Protein AF-A0A0C3QED7-F1 (afdb_monomer)

Mean predicted aligned error: 18.73 Å

Radius of gyration: 34.35 Å; Cα contacts (8 Å, |Δi|>4): 153; chains: 1; bounding box: 80×62×127 Å

pLDDT: mean 73.19, std 22.49, range [38.16, 98.44]

Sequence (228 aa):
MAKIGTTHPDSLSTAIYNASYTSPSLPPSTALTLPWHLSSFSLTALPTTTNIQTLSTSPPPPPTTSLHYSQMDTYFSTSSPEYKAHAHVADYVFWDANITAQDIGLCAAYASLQRFVKGEDLYIPPRNVTELQAILRNYSDHVVNSLCSQVVSRVALRNANGWAVARAQSARSLSAVLSKDDNLDRLVALHSAPQSEALVSPLHHHLIEEDDYAFGSGAATPRQIRSN

Nearest PDB structures (foldseek):
  1oah-assembly1_A  TM=2.868E-01  e=4.345E+00  Desulfovibrio desulfuricans

Structure (mmCIF, N/CA/C/O backbone):
data_AF-A0A0C3QED7-F1
#
_entry.id   AF-A0A0C3QED7-F1
#
loop_
_atom_site.group_PDB
_atom_site.id
_atom_site.type_symbol
_atom_site.label_atom_id
_atom_site.label_alt_id
_atom_site.label_comp_id
_atom_site.label_asym_id
_atom_site.label_entity_id
_atom_site.label_seq_id
_atom_site.pdbx_PDB_ins_code
_atom_site.Cartn_x
_atom_site.Cartn_y
_atom_site.Cartn_z
_atom_site.occupancy
_atom_site.B_iso_or_equiv
_atom_site.auth_seq_id
_atom_site.auth_comp_id
_atom_site.auth_asym_id
_atom_site.auth_atom_id
_atom_site.pdbx_PDB_model_num
ATOM 1 N N . MET A 1 1 ? -23.746 -1.514 -64.258 1.00 51.31 1 MET A N 1
ATOM 2 C CA . MET A 1 1 ? -22.424 -0.897 -64.500 1.00 51.31 1 MET A CA 1
ATOM 3 C C . MET A 1 1 ? -22.543 0.603 -64.283 1.00 51.31 1 MET A C 1
ATOM 5 O O . MET A 1 1 ? -23.166 1.242 -65.112 1.00 51.31 1 MET A O 1
ATOM 9 N N . ALA A 1 2 ? -22.007 1.144 -63.187 1.00 45.16 2 ALA A N 1
ATOM 10 C CA . ALA A 1 2 ? -21.474 2.511 -63.105 1.00 45.16 2 ALA A CA 1
ATOM 11 C C . ALA A 1 2 ? -20.871 2.733 -61.708 1.00 45.16 2 ALA A C 1
ATOM 13 O O . ALA A 1 2 ? -21.476 2.386 -60.699 1.00 45.16 2 ALA A O 1
ATOM 14 N N . LYS A 1 3 ? -19.639 3.244 -61.713 1.00 47.22 3 LYS A N 1
ATOM 15 C CA . LYS A 1 3 ? -18.722 3.482 -60.592 1.00 47.22 3 LYS A CA 1
ATOM 16 C C . LYS A 1 3 ? -19.311 4.417 -59.531 1.00 47.22 3 LYS A C 1
ATOM 18 O O . LYS A 1 3 ? -19.771 5.498 -59.880 1.00 47.22 3 LYS A O 1
ATOM 23 N N . ILE A 1 4 ? -19.151 4.064 -58.256 1.00 57.41 4 ILE A N 1
ATOM 24 C CA . ILE A 1 4 ? -19.174 5.031 -57.150 1.00 57.41 4 ILE A CA 1
ATOM 25 C C . ILE A 1 4 ? -17.717 5.254 -56.742 1.00 57.41 4 ILE A C 1
ATOM 27 O O . ILE A 1 4 ? -16.973 4.298 -56.520 1.00 57.41 4 ILE A O 1
ATOM 31 N N . GLY A 1 5 ? -17.303 6.517 -56.800 1.00 47.91 5 GLY A N 1
ATOM 32 C CA . GLY A 1 5 ? -15.921 6.964 -56.720 1.00 47.91 5 GLY A CA 1
ATOM 33 C C . GLY A 1 5 ? -15.327 6.883 -55.320 1.00 47.91 5 GLY A C 1
ATOM 34 O O . GLY A 1 5 ? -15.938 7.269 -54.329 1.00 47.91 5 GLY A O 1
ATOM 35 N N . THR A 1 6 ? -14.092 6.407 -55.294 1.00 49.66 6 THR A N 1
ATOM 36 C CA . THR A 1 6 ? -13.101 6.538 -54.234 1.00 49.66 6 THR A CA 1
ATOM 37 C C . THR A 1 6 ? -12.566 7.973 -54.216 1.00 49.66 6 THR A C 1
ATOM 39 O O . THR A 1 6 ? -12.033 8.432 -55.226 1.00 49.66 6 THR A O 1
ATOM 42 N N . THR A 1 7 ? -12.625 8.658 -53.073 1.00 57.81 7 THR A N 1
ATOM 43 C CA . THR A 1 7 ? -11.750 9.806 -52.781 1.00 57.81 7 THR A CA 1
ATOM 44 C C . THR A 1 7 ? -11.087 9.607 -51.427 1.00 57.81 7 THR A C 1
ATOM 46 O O . THR A 1 7 ? -11.736 9.314 -50.425 1.00 57.81 7 THR A O 1
ATOM 49 N N . HIS A 1 8 ? -9.765 9.692 -51.488 1.00 43.06 8 HIS A N 1
ATOM 50 C CA . HIS A 1 8 ? -8.750 9.387 -50.492 1.00 43.06 8 HIS A CA 1
ATOM 51 C C . HIS A 1 8 ? -8.655 10.476 -49.398 1.00 43.06 8 HIS A C 1
ATOM 53 O O . HIS A 1 8 ? -9.054 11.615 -49.652 1.00 43.06 8 HIS A O 1
ATOM 59 N N . PRO A 1 9 ? -8.127 10.142 -48.203 1.00 57.56 9 PRO A N 1
ATOM 60 C CA . PRO A 1 9 ? -7.869 11.068 -47.099 1.00 57.56 9 PRO A CA 1
ATOM 61 C C . PRO A 1 9 ? -6.692 12.003 -47.382 1.00 57.56 9 PRO A C 1
ATOM 63 O O . PRO A 1 9 ? -5.678 11.545 -47.891 1.00 57.56 9 PRO A O 1
ATOM 66 N N . ASP A 1 10 ? -6.807 13.267 -46.972 1.00 44.59 10 ASP A N 1
ATOM 67 C CA . ASP A 1 10 ? -5.672 14.155 -46.701 1.00 44.59 10 ASP A CA 1
ATOM 68 C C . ASP A 1 10 ? -6.142 15.355 -45.871 1.00 44.59 10 ASP A C 1
ATOM 70 O O . ASP A 1 10 ? -6.977 16.139 -46.317 1.00 44.59 10 ASP A O 1
ATOM 74 N N . SER A 1 11 ? -5.608 15.496 -44.656 1.00 47.66 11 SER A N 1
ATOM 75 C CA . SER A 1 11 ? -5.144 16.775 -44.092 1.00 47.66 11 SER A CA 1
ATOM 76 C C . SER A 1 11 ? -4.549 16.528 -42.711 1.00 47.66 11 SER A C 1
ATOM 78 O O . SER A 1 11 ? -5.230 16.443 -41.691 1.00 47.66 11 SER A O 1
ATOM 80 N N . LEU A 1 12 ? -3.227 16.409 -42.731 1.00 49.62 12 LEU A N 1
ATOM 81 C CA . LEU A 1 12 ? -2.319 16.532 -41.606 1.00 49.62 12 LEU A CA 1
ATOM 82 C C . LEU A 1 12 ? -2.506 17.916 -40.963 1.00 49.62 12 LEU A C 1
ATOM 84 O O . LEU A 1 12 ? -2.306 18.935 -41.617 1.00 49.62 12 LEU A O 1
ATOM 88 N N . SER A 1 13 ? -2.835 17.968 -39.674 1.00 44.84 13 SER A N 1
ATOM 89 C CA . SER A 1 13 ? -2.539 19.136 -38.837 1.00 44.84 13 SER A CA 1
ATOM 90 C C . SER A 1 13 ? -1.515 18.746 -37.787 1.00 44.84 13 SER A C 1
ATOM 92 O O . SER A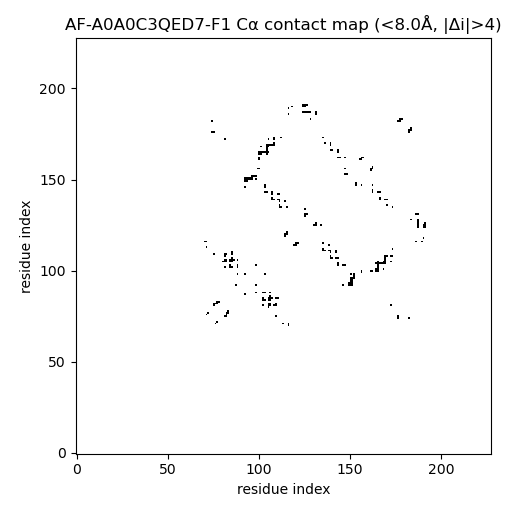 1 13 ? -1.823 18.432 -36.641 1.00 44.84 13 SER A O 1
ATOM 94 N N . THR A 1 14 ? -0.262 18.760 -38.228 1.00 46.31 14 THR A N 1
ATOM 95 C CA . THR A 1 14 ? 0.913 18.790 -37.367 1.00 46.31 14 THR A CA 1
ATOM 96 C C . THR A 1 14 ? 1.025 20.199 -36.787 1.00 46.31 14 THR A C 1
ATOM 98 O O . THR A 1 14 ? 1.577 21.098 -37.418 1.00 46.31 14 THR A O 1
ATOM 101 N N . ALA A 1 15 ? 0.487 20.419 -35.589 1.00 44.97 15 ALA A N 1
ATOM 102 C CA . ALA A 1 15 ? 0.811 21.610 -34.813 1.00 44.97 15 ALA A CA 1
ATOM 103 C C . ALA A 1 15 ? 2.241 21.455 -34.268 1.00 44.97 15 ALA A C 1
ATOM 105 O O . ALA A 1 15 ? 2.471 20.826 -33.237 1.00 44.97 15 ALA A O 1
ATOM 106 N N . ILE A 1 16 ? 3.216 21.990 -35.005 1.00 43.84 16 ILE A N 1
ATOM 107 C CA . ILE A 1 16 ? 4.601 22.138 -34.551 1.00 43.84 16 ILE A CA 1
ATOM 108 C C . ILE A 1 16 ? 4.617 23.259 -33.509 1.00 43.84 16 ILE A C 1
ATOM 110 O O . ILE A 1 16 ? 4.568 24.440 -33.848 1.00 43.84 16 ILE A O 1
ATOM 114 N N . TYR A 1 17 ? 4.674 22.892 -32.230 1.00 42.56 17 TYR A N 1
ATOM 115 C CA . TYR A 1 17 ? 4.941 23.838 -31.152 1.00 42.56 17 TYR A CA 1
ATOM 116 C C . TYR A 1 17 ? 6.461 24.025 -31.042 1.00 42.56 17 TYR A C 1
ATOM 118 O O . TYR A 1 17 ? 7.156 23.244 -30.394 1.00 42.56 17 TYR A O 1
ATOM 126 N N . ASN A 1 18 ? 6.991 25.045 -31.721 1.00 44.22 18 ASN A N 1
ATOM 127 C CA . ASN A 1 18 ? 8.374 25.491 -31.554 1.00 44.22 18 ASN A CA 1
ATOM 128 C C . ASN A 1 18 ? 8.494 26.248 -30.222 1.00 44.22 18 ASN A C 1
ATOM 130 O O . ASN A 1 18 ? 8.276 27.456 -30.160 1.00 44.22 18 ASN A O 1
ATOM 134 N N . ALA A 1 19 ? 8.839 25.535 -29.150 1.00 43.00 19 ALA A N 1
ATOM 135 C CA . ALA A 1 19 ? 9.320 26.149 -27.919 1.00 43.00 19 ALA A CA 1
ATOM 136 C C . ALA A 1 19 ? 10.854 26.161 -27.939 1.00 43.00 19 ALA A C 1
ATOM 138 O O . ALA A 1 19 ? 11.510 25.152 -27.678 1.00 43.00 19 ALA A O 1
ATOM 139 N N . SER A 1 20 ? 11.426 27.312 -28.280 1.00 43.84 20 SER A N 1
ATOM 140 C CA . SER A 1 20 ? 12.857 27.592 -28.178 1.00 43.84 20 SER A CA 1
ATOM 141 C C . SER A 1 20 ? 13.253 27.641 -26.699 1.00 43.84 20 SER A C 1
ATOM 143 O O . SER A 1 20 ? 13.097 28.670 -26.044 1.00 43.84 20 SER A O 1
ATOM 145 N N . TYR A 1 21 ? 13.741 26.530 -26.150 1.00 42.06 21 TYR A N 1
ATOM 146 C CA . TYR A 1 21 ? 14.344 26.517 -24.819 1.00 42.06 21 TYR A CA 1
ATOM 147 C C . TYR A 1 21 ? 15.827 26.865 -24.927 1.00 42.06 21 TYR A C 1
ATOM 149 O O . TYR A 1 21 ? 16.657 26.053 -25.331 1.00 42.06 21 TYR A O 1
ATOM 157 N N . THR A 1 22 ? 16.151 28.100 -24.562 1.00 47.62 22 THR A N 1
ATOM 158 C CA . THR A 1 22 ? 17.520 28.555 -24.325 1.00 47.62 22 THR A CA 1
ATOM 159 C C . THR A 1 22 ? 18.046 27.873 -23.061 1.00 47.62 22 THR A C 1
ATOM 161 O O . THR A 1 22 ? 17.557 28.134 -21.962 1.00 47.62 22 THR A O 1
ATOM 164 N N . SER A 1 23 ? 19.023 26.978 -23.214 1.00 46.78 23 SER A N 1
ATOM 165 C CA . SER A 1 23 ? 19.701 26.292 -22.109 1.00 46.78 23 SER A CA 1
ATOM 166 C C . SER A 1 23 ? 20.454 27.280 -21.206 1.00 46.78 23 SER A C 1
ATOM 168 O O . SER A 1 23 ? 21.332 27.989 -21.704 1.00 46.78 23 SER A O 1
ATOM 170 N N . PRO A 1 24 ? 20.206 27.314 -19.885 1.00 48.19 24 PRO A N 1
ATOM 171 C CA . PRO A 1 24 ? 21.119 27.967 -18.960 1.00 48.19 24 PRO A CA 1
ATOM 172 C C . PRO A 1 24 ? 22.352 27.081 -18.723 1.00 48.19 24 PRO A C 1
ATOM 174 O O . PRO A 1 24 ? 22.253 25.921 -18.324 1.00 48.19 24 PRO A O 1
ATOM 177 N N . SER A 1 25 ? 23.521 27.657 -19.001 1.00 48.78 25 SER A N 1
ATOM 178 C CA . SER A 1 25 ? 24.853 27.127 -18.700 1.00 48.78 25 SER A CA 1
ATOM 179 C C . SER A 1 25 ? 25.013 26.832 -17.200 1.00 48.78 25 SER A C 1
ATOM 181 O O . SER A 1 25 ? 24.758 27.701 -16.365 1.00 48.78 25 SER A O 1
ATOM 183 N N . LEU A 1 26 ? 25.437 25.609 -16.867 1.00 49.72 26 LEU A N 1
ATOM 184 C CA . LEU A 1 26 ? 25.804 25.186 -15.513 1.00 49.72 26 LEU A CA 1
ATOM 185 C C . LEU A 1 26 ? 27.205 25.715 -15.148 1.00 49.72 26 LEU A C 1
ATOM 187 O O . LEU A 1 26 ? 28.138 25.521 -15.931 1.00 49.72 26 LEU A O 1
ATOM 191 N N . PRO A 1 27 ? 27.401 26.321 -13.962 1.00 62.03 27 PRO A N 1
ATOM 192 C CA . PRO A 1 27 ? 28.737 26.610 -13.455 1.00 62.03 27 PRO A CA 1
ATOM 193 C C . PRO A 1 27 ? 29.456 25.325 -12.989 1.00 62.03 27 PRO A C 1
ATOM 195 O O . PRO A 1 27 ? 28.802 24.361 -12.580 1.00 62.03 27 PRO A O 1
ATOM 198 N N . PRO A 1 28 ? 30.802 25.299 -13.032 1.00 45.91 28 PRO A N 1
ATOM 199 C CA . PRO A 1 28 ? 31.600 24.143 -12.639 1.00 45.91 28 PRO A CA 1
ATOM 200 C C . PRO A 1 28 ? 31.485 23.837 -11.141 1.00 45.91 28 PRO A C 1
ATOM 202 O O . PRO A 1 28 ? 31.466 24.731 -10.295 1.00 45.91 28 PRO A O 1
ATOM 205 N N . SER A 1 29 ? 31.435 22.538 -10.840 1.00 46.25 29 SER A N 1
ATOM 206 C CA . SER A 1 29 ? 31.346 21.964 -9.501 1.00 46.25 29 SER A CA 1
ATOM 207 C C . SER A 1 29 ? 32.488 22.414 -8.592 1.00 46.25 29 SER A C 1
ATOM 209 O O . SER A 1 29 ? 33.648 22.074 -8.817 1.00 46.25 29 SER A O 1
ATOM 211 N N . THR A 1 30 ? 32.141 23.082 -7.498 1.00 41.59 30 THR A N 1
ATOM 212 C CA . THR A 1 30 ? 32.975 23.146 -6.299 1.00 41.59 30 THR A CA 1
ATOM 213 C C . THR A 1 30 ? 32.474 22.110 -5.301 1.00 41.59 30 THR A C 1
ATOM 215 O O . THR A 1 30 ? 31.369 22.190 -4.766 1.00 41.59 30 THR A O 1
ATOM 218 N N . ALA A 1 31 ? 33.305 21.088 -5.103 1.00 43.59 31 ALA A N 1
ATOM 219 C CA . ALA A 1 31 ? 33.146 20.075 -4.078 1.00 43.59 31 ALA A CA 1
ATOM 220 C C . ALA A 1 31 ? 33.138 20.736 -2.692 1.00 43.59 31 ALA A C 1
ATOM 222 O O . ALA A 1 31 ? 34.111 21.378 -2.299 1.00 43.59 31 ALA A O 1
ATOM 223 N N . LEU A 1 32 ? 32.045 20.556 -1.953 1.00 38.47 32 LEU A N 1
ATOM 224 C CA . LEU A 1 32 ? 31.984 20.843 -0.527 1.00 38.47 32 LEU A CA 1
ATOM 225 C C . LEU A 1 32 ? 31.962 19.521 0.231 1.00 38.47 32 LEU A C 1
ATOM 227 O O . LEU A 1 32 ? 30.960 18.814 0.311 1.00 38.47 32 LEU A O 1
ATOM 231 N N . THR A 1 33 ? 33.143 19.208 0.743 1.00 45.59 33 THR A N 1
ATOM 232 C CA . THR A 1 33 ? 33.463 18.201 1.743 1.00 45.59 33 THR A CA 1
ATOM 233 C C . THR A 1 33 ? 32.612 18.402 2.993 1.00 45.59 33 THR A C 1
ATOM 235 O O . THR A 1 33 ? 32.772 19.412 3.671 1.00 45.59 33 THR A O 1
ATOM 238 N N . LEU A 1 34 ? 31.778 17.424 3.352 1.00 44.03 34 LEU A N 1
ATOM 239 C CA . LEU A 1 34 ? 31.373 17.198 4.741 1.00 44.03 34 LEU A CA 1
ATOM 240 C C . LEU A 1 34 ? 31.342 15.687 5.036 1.00 44.03 34 LEU A C 1
ATOM 242 O O . LEU A 1 34 ? 30.870 14.911 4.200 1.00 44.03 34 LEU A O 1
ATOM 246 N N . PRO A 1 35 ? 31.885 15.257 6.190 1.00 42.09 35 PRO A N 1
ATOM 247 C CA . PRO A 1 35 ? 32.218 13.868 6.453 1.00 42.09 35 PRO A CA 1
ATOM 248 C C . PRO A 1 35 ? 31.024 13.133 7.061 1.00 42.09 35 PRO A C 1
ATOM 250 O O . PRO A 1 35 ? 30.643 13.383 8.201 1.00 42.09 35 PRO A O 1
ATOM 253 N N . TRP A 1 36 ? 30.474 12.170 6.330 1.00 40.28 36 TRP A N 1
ATOM 254 C CA . TRP A 1 36 ? 29.654 11.122 6.930 1.00 40.28 36 TRP A CA 1
ATOM 255 C C . TRP A 1 36 ? 30.513 9.867 6.981 1.00 40.28 36 TRP A C 1
ATOM 257 O O . TRP A 1 36 ? 30.820 9.243 5.968 1.00 40.28 36 TRP A O 1
ATOM 267 N N . HIS A 1 37 ? 30.996 9.596 8.188 1.00 38.16 37 HIS A N 1
ATOM 268 C CA . HIS A 1 37 ? 31.847 8.480 8.558 1.00 38.16 37 HIS A CA 1
ATOM 269 C C . HIS A 1 37 ? 31.170 7.154 8.182 1.00 38.16 37 HIS A C 1
ATOM 271 O O . HIS A 1 37 ? 30.245 6.699 8.853 1.00 38.16 37 HIS A O 1
ATOM 277 N N . LEU A 1 38 ? 31.633 6.534 7.095 1.00 38.59 38 LEU A N 1
ATOM 278 C CA . LEU A 1 38 ? 31.380 5.127 6.812 1.00 38.59 38 LEU A CA 1
ATOM 279 C C . LEU A 1 38 ? 32.209 4.317 7.809 1.00 38.59 38 LEU A C 1
ATOM 281 O O . LEU A 1 38 ? 33.427 4.209 7.679 1.00 38.59 38 LEU A O 1
ATOM 285 N N . SER A 1 39 ? 31.551 3.775 8.829 1.00 40.84 39 SER A N 1
ATOM 286 C CA . SER A 1 39 ? 32.161 2.779 9.703 1.00 40.84 39 SER A CA 1
ATOM 287 C C . SER A 1 39 ? 32.358 1.488 8.911 1.00 40.84 39 SER A C 1
ATOM 289 O O . SER A 1 39 ? 31.437 0.694 8.732 1.00 40.84 39 SER A O 1
ATOM 291 N N . SER A 1 40 ? 33.575 1.307 8.410 1.00 41.81 40 SER A N 1
ATOM 292 C CA . SER A 1 40 ? 34.087 0.052 7.875 1.00 41.81 40 SER A CA 1
ATOM 293 C C . SER A 1 40 ? 34.117 -0.996 8.988 1.00 41.81 40 SER A C 1
ATOM 295 O O . SER A 1 40 ? 34.879 -0.865 9.945 1.00 41.81 40 SER A O 1
ATOM 297 N N . PHE A 1 41 ? 33.318 -2.055 8.875 1.00 42.41 41 PHE A N 1
ATOM 298 C CA . PHE A 1 41 ? 33.515 -3.243 9.702 1.00 42.41 41 PHE A CA 1
ATOM 299 C C . PHE A 1 41 ? 34.668 -4.059 9.113 1.00 42.41 41 PHE A C 1
ATOM 301 O O . PHE A 1 41 ? 34.500 -4.781 8.132 1.00 42.41 41 PHE A O 1
ATOM 308 N N . SER A 1 42 ? 35.855 -3.919 9.704 1.00 42.00 42 SER A N 1
ATOM 309 C CA . SER A 1 42 ? 36.962 -4.854 9.494 1.00 42.00 42 SER A CA 1
ATOM 310 C C . SER A 1 42 ? 36.694 -6.152 10.253 1.00 42.00 42 SER A C 1
ATOM 312 O O . SER A 1 42 ? 36.503 -6.145 11.469 1.00 42.00 42 SER A O 1
ATOM 314 N N . LEU A 1 43 ? 36.719 -7.269 9.528 1.00 44.09 43 LEU A N 1
ATOM 315 C CA . LEU A 1 43 ? 36.857 -8.615 10.080 1.00 44.09 43 LEU A CA 1
ATOM 316 C C . LEU A 1 43 ? 38.278 -8.779 10.631 1.00 44.09 43 LEU A C 1
ATOM 318 O O . LEU A 1 43 ? 39.226 -8.899 9.856 1.00 44.09 43 LEU A O 1
ATOM 322 N N . THR A 1 44 ? 38.418 -8.835 11.955 1.00 41.88 44 THR A N 1
ATOM 323 C CA . THR A 1 44 ? 39.669 -9.250 12.601 1.00 41.88 44 THR A CA 1
ATOM 324 C C . THR A 1 44 ? 39.384 -10.269 13.699 1.00 41.88 44 THR A C 1
ATOM 326 O O . THR A 1 44 ? 38.354 -10.237 14.365 1.00 41.88 44 THR A O 1
ATOM 329 N N . ALA A 1 45 ? 40.307 -11.219 13.793 1.00 42.19 45 ALA A N 1
ATOM 330 C CA . ALA A 1 45 ? 40.190 -12.545 14.365 1.00 42.19 45 ALA A CA 1
ATOM 331 C C . ALA A 1 45 ? 39.924 -12.651 15.881 1.00 42.19 45 ALA A C 1
ATOM 333 O O . ALA A 1 45 ? 40.179 -11.748 16.674 1.00 42.19 45 ALA A O 1
ATOM 334 N N . LEU A 1 46 ? 39.465 -13.860 16.217 1.00 43.25 46 LEU A N 1
ATOM 335 C CA . LEU A 1 46 ? 39.320 -14.516 17.517 1.00 43.25 46 LEU A CA 1
ATOM 336 C C . LEU A 1 46 ? 40.434 -14.197 18.535 1.00 43.25 46 LEU A C 1
ATOM 338 O O . LEU A 1 46 ? 41.616 -14.247 18.191 1.00 43.25 46 LEU A O 1
ATOM 342 N N . PRO A 1 47 ? 40.068 -14.096 19.822 1.00 48.84 47 PRO A N 1
ATOM 343 C CA . PRO A 1 47 ? 40.856 -14.774 20.843 1.00 48.84 47 PRO A CA 1
ATOM 344 C C . PRO A 1 47 ? 40.026 -15.793 21.633 1.00 48.84 47 PRO A C 1
ATOM 346 O O . PRO A 1 47 ? 38.965 -15.511 22.187 1.00 48.84 47 PRO A O 1
ATOM 349 N N . THR A 1 48 ? 40.574 -17.001 21.686 1.00 47.44 48 THR A N 1
ATOM 350 C CA . THR A 1 48 ? 40.197 -18.092 22.578 1.00 47.44 48 THR A CA 1
ATOM 351 C C . THR A 1 48 ? 40.674 -17.782 23.994 1.00 47.44 48 THR A C 1
ATOM 353 O O . THR A 1 48 ? 41.875 -17.880 24.227 1.00 47.44 48 THR A O 1
ATOM 356 N N . THR A 1 49 ? 39.767 -17.538 24.947 1.00 41.03 49 THR A N 1
ATOM 357 C CA . THR A 1 49 ? 39.990 -17.985 26.335 1.00 41.03 49 THR A CA 1
ATOM 358 C C . THR A 1 49 ? 38.698 -18.126 27.142 1.00 41.03 49 THR A C 1
ATOM 360 O O . THR A 1 49 ? 37.946 -17.187 27.373 1.00 41.03 49 THR A O 1
ATOM 363 N N . THR A 1 50 ? 38.509 -19.361 27.583 1.00 48.50 50 THR A N 1
ATOM 364 C CA . THR A 1 50 ? 37.724 -19.925 28.681 1.00 48.50 50 THR A CA 1
ATOM 365 C C . THR A 1 50 ? 37.325 -18.978 29.824 1.00 48.50 50 THR A C 1
ATOM 367 O O . THR A 1 50 ? 38.188 -18.503 30.558 1.00 48.50 50 THR A O 1
ATOM 370 N N . ASN A 1 51 ? 36.018 -18.859 30.090 1.00 41.50 51 ASN A N 1
ATOM 371 C CA . ASN A 1 51 ? 35.470 -18.886 31.455 1.00 41.50 51 ASN A CA 1
ATOM 372 C C . ASN A 1 51 ? 33.973 -19.254 31.414 1.00 41.50 51 ASN A C 1
ATOM 374 O O . ASN A 1 51 ? 33.135 -18.445 31.027 1.00 41.50 51 ASN A O 1
ATOM 378 N N . ILE A 1 52 ? 33.644 -20.500 31.766 1.00 45.50 52 ILE A N 1
ATOM 379 C CA . ILE A 1 52 ? 32.261 -20.951 31.950 1.00 45.50 52 ILE A CA 1
ATOM 380 C C . ILE A 1 52 ? 31.923 -20.725 33.423 1.00 45.50 52 ILE A C 1
ATOM 382 O O . ILE A 1 52 ? 32.306 -21.521 34.277 1.00 45.50 52 ILE A O 1
ATOM 386 N N . GLN A 1 53 ? 31.191 -19.651 33.715 1.00 41.75 53 GLN A N 1
ATOM 387 C CA . GLN A 1 53 ? 30.372 -19.571 34.919 1.00 41.75 53 GLN A CA 1
ATOM 388 C C . GLN A 1 53 ? 28.910 -19.721 34.511 1.00 41.75 53 GLN A C 1
ATOM 390 O O . GLN A 1 53 ? 28.343 -18.915 33.777 1.00 41.75 53 GLN A O 1
ATOM 395 N N . THR A 1 54 ? 28.329 -20.820 34.973 1.00 49.28 54 THR A N 1
ATOM 396 C CA . THR A 1 54 ? 26.920 -21.179 34.870 1.00 49.28 54 THR A CA 1
ATOM 397 C C . THR A 1 54 ? 26.062 -20.162 35.618 1.00 49.28 54 THR A C 1
ATOM 399 O O . THR A 1 54 ? 25.906 -20.253 36.835 1.00 49.28 54 THR A O 1
ATOM 402 N N . LEU A 1 55 ? 25.480 -19.215 34.887 1.00 40.56 55 LEU A N 1
ATOM 403 C CA . LEU A 1 55 ? 24.336 -18.429 35.336 1.00 40.56 55 LEU A CA 1
ATOM 404 C C . LEU A 1 55 ? 23.116 -18.868 34.530 1.00 40.56 55 LEU A C 1
ATOM 406 O O . LEU A 1 55 ? 22.982 -18.616 33.337 1.00 40.56 55 LEU A O 1
ATOM 410 N N . SER A 1 56 ? 22.264 -19.606 35.231 1.00 56.09 56 SER A N 1
ATOM 411 C CA . SER A 1 56 ? 20.889 -19.899 34.866 1.00 56.09 56 SER A CA 1
ATOM 412 C C . SER A 1 56 ? 20.118 -18.595 34.676 1.00 56.09 56 SER A C 1
ATOM 414 O O . SER A 1 56 ? 19.849 -17.915 35.662 1.00 56.09 56 SER A O 1
ATOM 416 N N . THR A 1 57 ? 19.677 -18.304 33.454 1.00 43.97 57 THR A N 1
ATOM 417 C CA . THR A 1 57 ? 18.532 -17.420 33.213 1.00 43.97 57 THR A CA 1
ATOM 418 C C . THR A 1 57 ? 17.950 -17.689 31.830 1.00 43.97 57 THR A C 1
ATOM 420 O O . THR A 1 57 ? 18.639 -17.578 30.826 1.00 43.97 57 THR A O 1
ATOM 423 N N . SER A 1 58 ? 16.678 -18.091 31.850 1.00 48.28 58 SER A N 1
ATOM 424 C CA . SER A 1 58 ? 15.636 -18.044 30.818 1.00 48.28 58 SER A CA 1
ATOM 425 C C . SER A 1 58 ? 16.049 -17.937 29.338 1.00 48.28 58 SER A C 1
ATOM 427 O O . SER A 1 58 ? 16.704 -16.966 28.958 1.00 48.28 58 SER A O 1
ATOM 429 N N . PRO A 1 59 ? 15.531 -18.814 28.450 1.00 62.97 59 PRO A N 1
ATOM 430 C CA . PRO A 1 59 ? 15.602 -18.561 27.015 1.00 62.97 59 PRO A CA 1
ATOM 431 C C . PRO A 1 59 ? 14.983 -17.186 26.692 1.00 62.97 59 PRO A C 1
ATOM 433 O O . PRO A 1 59 ? 13.973 -16.817 27.308 1.00 62.97 59 PRO A O 1
ATOM 436 N N . PRO A 1 60 ? 15.574 -16.409 25.764 1.00 62.97 60 PRO A N 1
ATOM 437 C CA . PRO A 1 60 ? 14.950 -15.187 25.281 1.00 62.97 60 PRO A CA 1
ATOM 438 C C . PRO A 1 60 ? 13.592 -15.543 24.657 1.00 62.97 60 PRO A C 1
ATOM 440 O O . PRO A 1 60 ? 13.499 -16.559 23.957 1.00 62.97 60 PRO A O 1
ATOM 443 N N . PRO A 1 61 ? 12.528 -14.758 24.909 1.00 58.75 61 PRO A N 1
ATOM 444 C CA . PRO A 1 61 ? 11.248 -14.991 24.261 1.00 58.75 61 PRO A CA 1
ATOM 445 C C . PRO A 1 61 ? 11.439 -14.955 22.736 1.00 58.75 61 PRO A C 1
ATOM 447 O O . PRO A 1 61 ? 12.245 -14.159 22.240 1.00 58.75 61 PRO A O 1
ATOM 450 N N . PRO A 1 62 ? 10.729 -15.811 21.979 1.00 55.03 62 PRO A N 1
ATOM 451 C CA . PRO A 1 62 ? 10.771 -15.754 20.526 1.00 55.03 62 PRO A CA 1
ATOM 452 C C . PRO A 1 62 ? 10.383 -14.342 20.068 1.00 55.03 62 PRO A C 1
ATOM 454 O O . PRO A 1 62 ? 9.523 -13.715 20.697 1.00 55.03 62 PRO A O 1
ATOM 457 N N . PRO A 1 63 ? 10.981 -13.821 18.982 1.00 49.50 63 PRO A N 1
ATOM 458 C CA . PRO A 1 63 ? 10.568 -12.539 18.437 1.00 49.50 63 PRO A CA 1
ATOM 459 C C . PRO A 1 63 ? 9.066 -12.601 18.155 1.00 49.50 63 PRO A C 1
ATOM 461 O O . PRO A 1 63 ? 8.605 -13.492 17.441 1.00 49.50 63 PRO A O 1
ATOM 464 N N . THR A 1 64 ? 8.311 -11.642 18.688 1.00 47.09 64 THR A N 1
ATOM 465 C CA . THR A 1 64 ? 6.845 -11.468 18.604 1.00 47.09 64 THR A CA 1
ATOM 466 C C . THR A 1 64 ? 6.318 -11.244 17.174 1.00 47.09 64 THR A C 1
ATOM 468 O O . THR A 1 64 ? 5.255 -10.677 16.951 1.00 47.09 64 THR A O 1
ATOM 471 N N . THR A 1 65 ? 7.075 -11.674 16.171 1.00 48.69 65 THR A N 1
ATOM 472 C CA . THR A 1 65 ? 6.805 -11.529 14.743 1.00 48.69 65 THR A CA 1
ATOM 473 C C . THR A 1 65 ? 5.725 -12.487 14.238 1.00 48.69 65 THR A C 1
ATOM 475 O O . THR A 1 65 ? 5.056 -12.153 13.262 1.00 48.69 65 THR A O 1
ATOM 478 N N . SER A 1 66 ? 5.480 -13.628 14.903 1.00 45.91 66 SER A N 1
ATOM 479 C CA . SER A 1 66 ? 4.506 -14.615 14.400 1.00 45.91 66 SER A CA 1
ATOM 480 C C . SER A 1 66 ? 3.047 -14.170 14.552 1.00 45.91 66 SER A C 1
ATOM 482 O O . SER A 1 66 ? 2.248 -14.399 13.647 1.00 45.91 66 SER A O 1
ATOM 484 N N . LEU A 1 67 ? 2.700 -13.456 15.630 1.00 48.06 67 LEU A N 1
ATOM 485 C CA . LEU A 1 67 ? 1.364 -12.862 15.783 1.00 48.06 67 LEU A CA 1
ATOM 486 C C . LEU A 1 67 ? 1.113 -11.773 14.734 1.00 48.06 67 LEU A C 1
ATOM 488 O O . LEU A 1 67 ? -0.004 -11.623 14.241 1.00 48.06 67 LEU A O 1
ATOM 492 N N . HIS A 1 68 ? 2.165 -11.053 14.355 1.00 50.41 68 HIS A N 1
ATOM 493 C CA . HIS A 1 68 ? 2.063 -9.877 13.502 1.00 50.41 68 HIS A CA 1
ATOM 494 C C . HIS A 1 68 ? 1.875 -10.221 12.022 1.00 50.41 68 HIS A C 1
ATOM 496 O O . HIS A 1 68 ? 1.156 -9.524 11.309 1.00 50.41 68 HIS A O 1
ATOM 502 N N . TYR A 1 69 ? 2.473 -11.327 11.572 1.00 52.94 69 TYR A N 1
ATOM 503 C CA . TYR A 1 69 ? 2.234 -11.853 10.229 1.00 52.94 69 TYR A CA 1
ATOM 504 C C . TYR A 1 69 ? 0.769 -12.305 10.066 1.00 52.94 69 TYR A C 1
ATOM 506 O O . TYR A 1 69 ? 0.157 -12.040 9.036 1.00 52.94 69 TYR A O 1
ATOM 514 N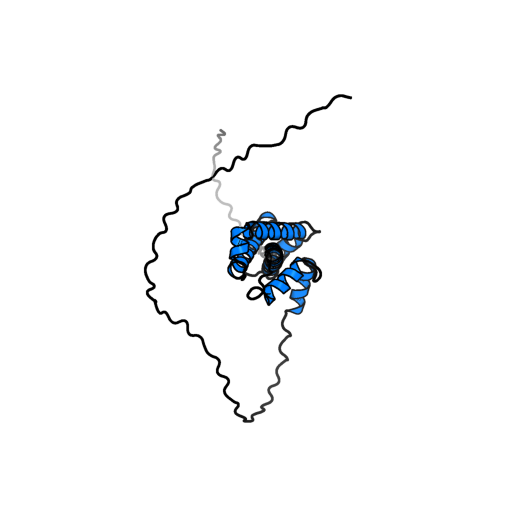 N . SER A 1 70 ? 0.157 -12.845 11.134 1.00 62.47 70 SER A N 1
ATOM 515 C CA . SER A 1 70 ? -1.239 -13.312 11.101 1.00 62.47 70 SER A CA 1
ATOM 516 C C . SER A 1 70 ? -2.281 -12.198 10.909 1.00 62.47 70 SER A C 1
ATOM 518 O O . SER A 1 70 ? -3.359 -12.446 10.370 1.00 62.47 70 SER A O 1
ATOM 520 N N . GLN A 1 71 ? -1.977 -10.958 11.313 1.00 79.75 71 GLN A N 1
ATOM 521 C CA . GLN A 1 71 ? -2.933 -9.852 11.191 1.00 79.75 71 GLN A CA 1
ATOM 522 C C . GLN A 1 71 ? -3.019 -9.313 9.761 1.00 79.75 71 GLN A C 1
ATOM 524 O O . GLN A 1 71 ? -4.115 -9.007 9.294 1.00 79.75 71 GLN A O 1
ATOM 529 N N . MET A 1 72 ? -1.894 -9.241 9.039 1.00 93.00 72 MET A N 1
ATOM 530 C CA . MET A 1 72 ? -1.898 -8.770 7.648 1.00 93.00 72 MET A CA 1
ATOM 531 C C . MET A 1 72 ? -2.582 -9.746 6.694 1.00 93.00 72 MET A C 1
ATOM 533 O O . MET A 1 72 ? -3.270 -9.288 5.782 1.00 93.00 72 MET A O 1
ATOM 537 N N . ASP A 1 73 ? -2.490 -11.053 6.955 1.00 90.31 73 ASP A N 1
ATOM 538 C CA . ASP A 1 73 ? -3.155 -12.099 6.164 1.00 90.31 73 ASP A CA 1
ATOM 539 C C . ASP A 1 73 ? -4.688 -11.949 6.131 1.00 90.31 73 ASP A C 1
ATOM 541 O O . ASP A 1 73 ? -5.340 -12.407 5.189 1.00 90.31 73 ASP A O 1
ATOM 545 N N . THR A 1 74 ? -5.270 -11.266 7.126 1.00 90.50 74 THR A N 1
ATOM 546 C CA . THR A 1 74 ? -6.710 -10.957 7.167 1.00 90.50 74 THR A CA 1
ATOM 547 C C . THR A 1 74 ? -7.107 -9.945 6.086 1.00 90.50 74 THR A C 1
ATOM 549 O O . THR A 1 74 ? -8.207 -10.018 5.535 1.00 90.50 74 THR A O 1
ATOM 552 N N . TYR A 1 75 ? -6.208 -9.016 5.751 1.00 93.81 75 TYR A N 1
ATOM 553 C CA . TYR A 1 75 ? -6.470 -7.933 4.803 1.00 93.81 75 TYR A CA 1
ATOM 554 C C . TYR A 1 75 ? -5.915 -8.233 3.408 1.00 93.81 75 TYR A C 1
ATOM 556 O O . TYR A 1 75 ? -6.614 -8.062 2.409 1.00 93.81 75 TYR A O 1
ATOM 564 N N . PHE A 1 76 ? -4.681 -8.732 3.341 1.00 94.81 76 PHE A N 1
ATOM 565 C CA . PHE A 1 76 ? -4.008 -9.146 2.117 1.00 94.81 76 PHE A CA 1
ATOM 566 C C . PHE A 1 76 ? -3.466 -10.562 2.293 1.00 94.81 76 PHE A C 1
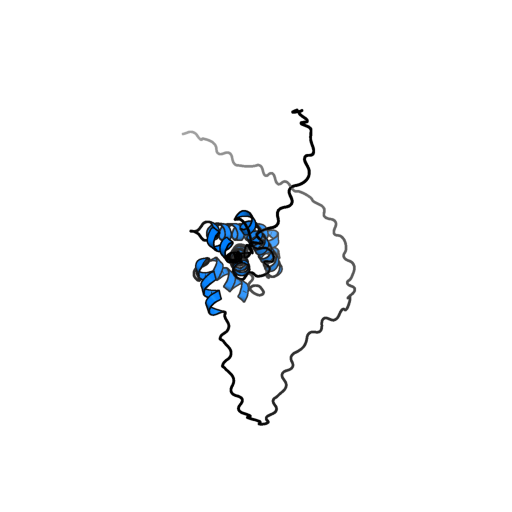ATOM 568 O O . PHE A 1 76 ? -2.480 -10.775 2.990 1.00 94.81 76 PHE A O 1
ATOM 575 N N . SER A 1 77 ? -4.095 -11.533 1.628 1.00 93.25 77 SER A N 1
ATOM 576 C CA . SER A 1 77 ? -3.588 -12.909 1.581 1.00 93.25 77 SER A CA 1
ATOM 577 C C . SER A 1 77 ? -2.191 -12.952 0.953 1.00 93.25 77 SER A C 1
ATOM 579 O O . SER A 1 77 ? -1.919 -12.229 -0.001 1.00 93.25 77 SER A O 1
ATOM 581 N N . THR A 1 78 ? -1.352 -13.898 1.372 1.00 93.06 78 THR A N 1
ATOM 582 C CA . THR A 1 78 ? -0.067 -14.218 0.715 1.00 93.06 78 THR A CA 1
ATOM 583 C C . THR A 1 78 ? -0.174 -14.495 -0.794 1.00 93.06 78 THR A C 1
ATOM 585 O O . THR A 1 78 ? 0.799 -14.375 -1.541 1.00 93.06 78 THR A O 1
ATOM 588 N N . SER A 1 79 ? -1.364 -14.854 -1.280 1.00 93.81 79 SER A N 1
ATOM 589 C CA . SER A 1 79 ? -1.639 -15.060 -2.705 1.00 93.81 79 SER A CA 1
ATOM 590 C C . SER A 1 79 ? -1.988 -13.775 -3.471 1.00 93.81 79 SER A C 1
ATOM 592 O O . SER A 1 79 ? -1.975 -13.793 -4.712 1.00 93.81 79 SER A O 1
ATOM 594 N N . SER A 1 80 ? -2.276 -12.679 -2.761 1.00 96.44 80 SER A N 1
ATOM 595 C CA . SER A 1 80 ? -2.752 -11.417 -3.327 1.00 96.44 80 SER A CA 1
ATOM 596 C C . SER A 1 80 ? -1.662 -10.707 -4.143 1.00 96.44 80 SER A C 1
ATOM 598 O O . SER A 1 80 ? -0.462 -10.908 -3.914 1.00 96.44 80 SER A O 1
ATOM 600 N N . PRO A 1 81 ? -2.055 -9.883 -5.130 1.00 97.81 81 PRO A N 1
ATOM 601 C CA . PRO A 1 81 ? -1.100 -9.119 -5.923 1.00 97.81 81 PRO A CA 1
ATOM 602 C C . PRO A 1 81 ? -0.340 -8.084 -5.080 1.00 97.81 81 PRO A C 1
ATOM 604 O O . PRO A 1 81 ? 0.826 -7.835 -5.358 1.00 97.81 81 PRO A O 1
ATOM 607 N N . GLU A 1 82 ? -0.948 -7.525 -4.033 1.00 98.06 82 GLU A N 1
ATOM 608 C CA . GLU A 1 82 ? -0.306 -6.582 -3.108 1.00 98.06 82 GLU A CA 1
ATOM 609 C C . GLU A 1 82 ? 0.828 -7.222 -2.320 1.00 98.06 82 GLU A C 1
ATOM 611 O O . GLU A 1 82 ? 1.926 -6.669 -2.274 1.00 98.06 82 GLU A O 1
ATOM 616 N N . TYR A 1 83 ? 0.587 -8.408 -1.752 1.00 97.06 83 TYR A N 1
ATOM 617 C CA . TYR A 1 83 ? 1.615 -9.145 -1.026 1.00 97.06 83 TYR A CA 1
ATOM 618 C C . TYR A 1 83 ? 2.796 -9.495 -1.944 1.00 97.06 83 TYR A C 1
ATOM 620 O O . TYR A 1 83 ? 3.955 -9.253 -1.604 1.00 97.06 83 TYR A O 1
ATOM 628 N N . LYS A 1 84 ? 2.506 -10.011 -3.147 1.00 97.44 84 LYS A N 1
ATOM 629 C CA . LYS A 1 84 ? 3.532 -10.360 -4.143 1.00 97.44 84 LYS A CA 1
ATOM 630 C C . LYS A 1 84 ? 4.325 -9.140 -4.605 1.00 97.44 84 LYS A C 1
ATOM 632 O O . LYS A 1 84 ? 5.547 -9.214 -4.678 1.00 97.44 84 LYS A O 1
ATOM 637 N N . ALA A 1 85 ? 3.648 -8.026 -4.881 1.00 97.25 85 ALA A N 1
ATOM 638 C CA . ALA A 1 85 ? 4.298 -6.780 -5.269 1.00 97.25 85 ALA A CA 1
ATOM 639 C C . ALA A 1 85 ? 5.173 -6.228 -4.139 1.00 97.25 85 ALA A C 1
ATOM 641 O O . ALA A 1 85 ? 6.284 -5.785 -4.402 1.00 97.25 85 ALA A O 1
ATOM 642 N N . HIS A 1 86 ? 4.715 -6.296 -2.887 1.00 97.44 86 HIS A N 1
ATOM 643 C CA . HIS A 1 86 ? 5.513 -5.884 -1.736 1.00 97.44 86 HIS A CA 1
ATOM 644 C C . HIS A 1 86 ? 6.785 -6.725 -1.582 1.00 97.44 86 HIS A C 1
ATOM 646 O O . HIS A 1 86 ? 7.863 -6.155 -1.444 1.00 97.44 86 HIS A O 1
ATOM 652 N N . ALA A 1 87 ? 6.681 -8.057 -1.657 1.00 96.31 87 ALA A N 1
ATOM 653 C CA . ALA A 1 87 ? 7.845 -8.943 -1.605 1.00 96.31 87 ALA A CA 1
ATOM 654 C C . ALA A 1 87 ? 8.824 -8.657 -2.757 1.00 96.31 87 ALA A C 1
ATOM 656 O O . ALA A 1 87 ? 10.011 -8.450 -2.532 1.00 96.31 87 ALA A O 1
ATOM 657 N N . HIS A 1 88 ? 8.306 -8.545 -3.983 1.00 96.00 88 HIS A N 1
ATOM 658 C CA . HIS A 1 88 ? 9.112 -8.248 -5.163 1.00 96.00 88 HIS A CA 1
ATOM 659 C C . HIS A 1 88 ? 9.826 -6.891 -5.059 1.00 96.00 88 HIS A C 1
ATOM 661 O O . HIS A 1 88 ? 11.033 -6.795 -5.262 1.00 96.00 88 HIS A O 1
ATOM 667 N N . VAL A 1 89 ? 9.110 -5.823 -4.705 1.00 95.75 89 VAL A N 1
ATOM 668 C CA . VAL A 1 89 ? 9.712 -4.490 -4.587 1.00 95.75 89 VAL A CA 1
ATOM 669 C C . VAL A 1 89 ? 10.721 -4.447 -3.437 1.00 95.75 89 VAL A C 1
ATOM 671 O O . VAL A 1 89 ? 11.790 -3.873 -3.616 1.00 95.75 89 VAL A O 1
ATOM 674 N N . ALA A 1 90 ? 10.438 -5.073 -2.291 1.00 94.19 90 ALA A N 1
ATOM 675 C CA . ALA A 1 90 ? 11.364 -5.104 -1.158 1.00 94.19 90 ALA A CA 1
ATOM 676 C C . ALA A 1 90 ? 12.722 -5.732 -1.519 1.00 94.19 90 ALA A C 1
ATOM 678 O O . ALA A 1 90 ? 13.760 -5.200 -1.125 1.00 94.19 90 ALA A O 1
ATOM 679 N N . ASP A 1 91 ? 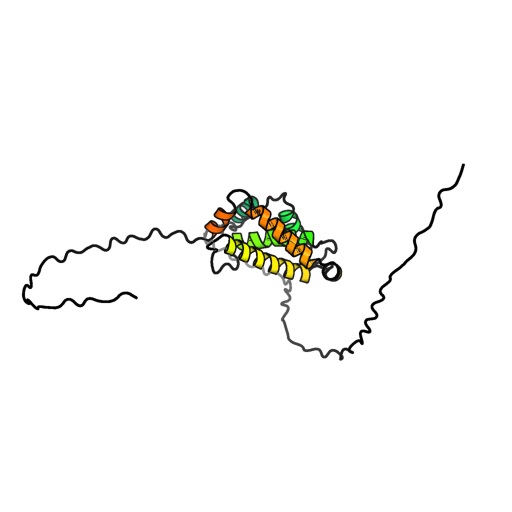12.714 -6.805 -2.311 1.00 95.00 91 ASP A N 1
ATOM 680 C CA . ASP A 1 91 ? 13.931 -7.526 -2.692 1.00 95.00 91 ASP A CA 1
ATOM 681 C C . ASP A 1 91 ? 14.680 -6.857 -3.859 1.00 95.00 91 ASP A C 1
ATOM 683 O O . ASP A 1 91 ? 15.912 -6.918 -3.936 1.00 95.00 91 ASP A O 1
ATOM 687 N N . TYR A 1 92 ? 13.957 -6.189 -4.767 1.00 93.88 92 TYR A N 1
ATOM 688 C CA . TYR A 1 92 ? 14.501 -5.800 -6.072 1.00 93.88 92 TYR A CA 1
ATOM 689 C C . TYR A 1 92 ? 14.467 -4.300 -6.403 1.00 93.88 92 TYR A C 1
ATOM 691 O O . TYR A 1 92 ? 14.937 -3.925 -7.479 1.00 93.88 92 TYR A O 1
ATOM 699 N N . VAL A 1 93 ? 13.999 -3.418 -5.505 1.00 93.25 93 VAL A N 1
ATOM 700 C CA . VAL A 1 93 ? 13.834 -1.967 -5.776 1.00 93.25 93 VAL A CA 1
ATOM 701 C C . VAL A 1 93 ? 15.068 -1.283 -6.389 1.00 93.25 93 VAL A C 1
ATOM 703 O O . VAL A 1 93 ? 14.924 -0.367 -7.200 1.00 93.25 93 VAL A O 1
ATOM 706 N N . PHE A 1 94 ? 16.278 -1.729 -6.043 1.00 90.06 94 PHE A N 1
ATOM 707 C CA . PHE A 1 94 ? 17.531 -1.117 -6.502 1.00 90.06 94 PHE A CA 1
ATOM 708 C C . PHE A 1 94 ? 18.111 -1.714 -7.788 1.00 90.06 94 PHE A C 1
ATOM 710 O O . PHE A 1 94 ? 19.010 -1.106 -8.368 1.00 90.06 94 PHE A O 1
ATOM 717 N N . TRP A 1 95 ? 17.641 -2.882 -8.232 1.00 91.44 95 TRP A N 1
ATOM 718 C CA . TRP A 1 95 ? 18.309 -3.651 -9.292 1.00 91.44 95 TRP A CA 1
ATOM 719 C C . TRP A 1 95 ? 17.376 -4.048 -10.434 1.00 91.44 95 TRP A C 1
ATOM 721 O O . TRP A 1 95 ? 17.849 -4.244 -11.552 1.00 91.44 95 TRP A O 1
ATOM 731 N N . ASP A 1 96 ? 16.070 -4.155 -10.182 1.00 90.06 96 ASP A N 1
ATOM 732 C CA . ASP A 1 96 ? 15.113 -4.532 -11.216 1.00 90.06 96 ASP A CA 1
ATOM 733 C C . ASP A 1 96 ? 14.572 -3.307 -11.961 1.00 90.06 96 ASP A C 1
ATOM 735 O O . ASP A 1 96 ? 13.923 -2.416 -11.407 1.00 90.06 96 ASP A O 1
ATOM 739 N N . ALA A 1 97 ? 14.837 -3.279 -13.266 1.00 88.75 97 ALA A N 1
ATOM 740 C CA . ALA A 1 97 ? 14.311 -2.268 -14.171 1.00 88.75 97 ALA A CA 1
ATOM 741 C C . ALA A 1 97 ? 12.842 -2.522 -14.556 1.00 88.75 97 ALA A C 1
ATOM 743 O O . ALA A 1 97 ? 12.199 -1.615 -15.089 1.00 88.75 97 ALA A O 1
ATOM 744 N N . ASN A 1 98 ? 12.317 -3.724 -14.289 1.00 90.81 98 ASN A N 1
ATOM 745 C CA . ASN A 1 98 ? 10.970 -4.143 -14.671 1.00 90.81 98 ASN A CA 1
ATOM 746 C C . ASN A 1 98 ? 9.898 -3.787 -13.635 1.00 90.81 98 ASN A C 1
ATOM 748 O O . ASN A 1 98 ? 8.720 -4.006 -13.908 1.00 90.81 98 ASN A O 1
ATOM 752 N N . ILE A 1 99 ? 10.267 -3.197 -12.492 1.00 93.44 99 ILE A N 1
ATOM 753 C CA . ILE A 1 99 ? 9.297 -2.701 -11.511 1.00 93.44 99 ILE A CA 1
ATOM 754 C C . ILE A 1 99 ? 8.404 -1.650 -12.171 1.00 93.44 99 ILE A C 1
ATOM 756 O O . ILE A 1 99 ? 8.850 -0.568 -12.572 1.00 93.44 99 ILE A O 1
ATOM 760 N N . THR A 1 100 ? 7.116 -1.969 -12.267 1.00 94.06 100 THR A N 1
ATOM 761 C CA . THR A 1 100 ? 6.125 -1.110 -12.908 1.00 94.06 100 THR A CA 1
ATOM 762 C C . THR A 1 100 ? 5.490 -0.137 -11.911 1.00 94.06 100 THR A C 1
ATOM 764 O O . THR A 1 100 ? 5.528 -0.321 -10.693 1.00 94.06 100 THR A O 1
ATOM 767 N N . ALA A 1 101 ? 4.816 0.900 -12.422 1.00 94.50 101 ALA A N 1
ATOM 768 C CA . ALA A 1 101 ? 3.995 1.786 -11.589 1.00 94.50 101 ALA A CA 1
ATOM 769 C C . ALA A 1 101 ? 2.881 1.026 -10.843 1.00 94.50 101 ALA A C 1
ATOM 771 O O . ALA A 1 101 ? 2.477 1.429 -9.752 1.00 94.50 101 ALA A O 1
ATOM 772 N N . GLN A 1 102 ? 2.386 -0.068 -11.430 1.00 95.94 102 GLN A N 1
ATOM 773 C CA . GLN A 1 102 ? 1.380 -0.919 -10.808 1.00 95.94 102 GLN A CA 1
ATOM 774 C C . GLN A 1 102 ? 1.960 -1.661 -9.601 1.00 95.94 102 GLN A C 1
ATOM 776 O O . GLN A 1 102 ? 1.333 -1.641 -8.543 1.00 95.94 102 GLN A O 1
ATOM 781 N N . ASP A 1 103 ? 3.162 -2.232 -9.725 1.00 96.19 103 ASP A N 1
ATOM 782 C CA . ASP A 1 103 ? 3.849 -2.909 -8.616 1.00 96.1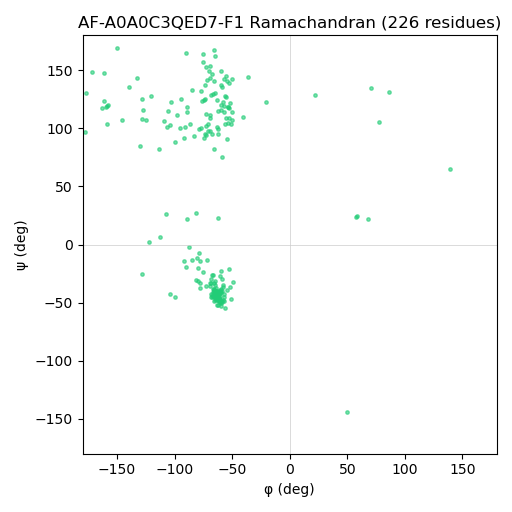9 103 ASP A CA 1
ATOM 783 C C . ASP A 1 103 ? 4.118 -1.942 -7.462 1.00 96.19 103 ASP A C 1
ATOM 785 O O . ASP A 1 103 ? 3.858 -2.266 -6.307 1.00 96.19 103 ASP A O 1
ATOM 789 N N . ILE A 1 104 ? 4.545 -0.712 -7.770 1.00 96.56 104 ILE A N 1
ATOM 790 C CA . ILE A 1 104 ? 4.743 0.341 -6.764 1.00 96.56 104 ILE A CA 1
ATOM 791 C C . ILE A 1 104 ? 3.429 0.672 -6.051 1.00 96.56 104 ILE A C 1
ATOM 793 O O . ILE A 1 104 ? 3.407 0.779 -4.827 1.00 96.56 104 ILE A O 1
ATOM 797 N N . GLY A 1 105 ? 2.330 0.832 -6.793 1.00 97.81 105 GLY A N 1
ATOM 798 C CA . GLY A 1 105 ? 1.023 1.130 -6.206 1.00 97.81 105 GLY A CA 1
ATOM 799 C C . GLY A 1 105 ? 0.499 0.006 -5.309 1.00 97.81 105 GLY A C 1
ATOM 800 O O . GLY A 1 105 ? 0.009 0.270 -4.214 1.00 97.81 105 GLY A O 1
ATOM 801 N N . LEU A 1 106 ? 0.648 -1.247 -5.743 1.00 98.38 106 LEU A N 1
ATOM 802 C CA . LEU A 1 106 ? 0.280 -2.436 -4.970 1.00 98.38 106 LEU A CA 1
ATOM 803 C C . LEU A 1 106 ? 1.152 -2.595 -3.712 1.00 98.38 106 LEU A C 1
ATOM 805 O O . LEU A 1 106 ? 0.629 -2.811 -2.620 1.00 98.38 106 LEU A O 1
ATOM 809 N N . CYS A 1 107 ? 2.468 -2.407 -3.842 1.00 98.06 107 CYS A N 1
ATOM 810 C CA . CYS A 1 107 ? 3.400 -2.397 -2.716 1.00 98.06 107 CYS A CA 1
ATOM 811 C C . CYS A 1 107 ? 3.062 -1.282 -1.716 1.00 98.06 107 CYS 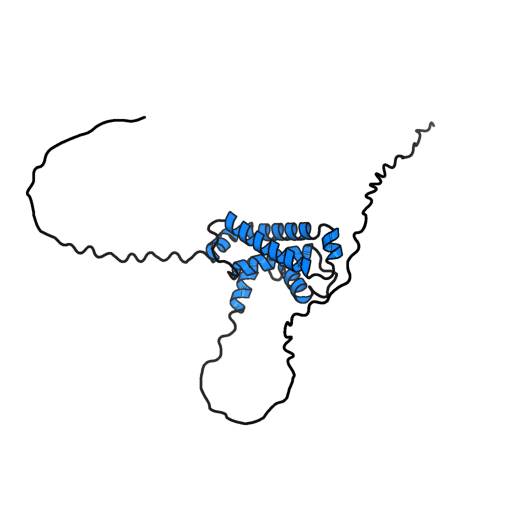A C 1
ATOM 813 O O . CYS A 1 107 ? 3.120 -1.497 -0.506 1.00 98.06 107 CYS A O 1
ATOM 815 N N . ALA A 1 108 ? 2.696 -0.090 -2.197 1.00 98.31 108 ALA A N 1
ATOM 816 C CA . ALA A 1 108 ? 2.334 1.034 -1.341 1.00 98.31 108 ALA A CA 1
ATOM 817 C C . ALA A 1 108 ? 1.035 0.791 -0.564 1.00 98.31 108 ALA A C 1
ATOM 819 O O . ALA A 1 108 ? 0.966 1.146 0.614 1.00 98.31 108 ALA A O 1
ATOM 820 N N . ALA A 1 109 ? 0.034 0.151 -1.175 1.00 98.44 109 ALA A N 1
ATOM 821 C CA . ALA A 1 109 ? -1.183 -0.261 -0.479 1.00 98.44 109 ALA A CA 1
ATOM 822 C C . ALA A 1 109 ? -0.870 -1.250 0.654 1.00 98.44 109 ALA A C 1
ATOM 824 O O . ALA A 1 109 ? -1.272 -1.024 1.795 1.00 98.44 109 ALA A O 1
ATOM 825 N N . TYR A 1 110 ? -0.073 -2.288 0.370 1.00 98.12 110 TYR A N 1
ATOM 826 C CA . TYR A 1 110 ? 0.350 -3.250 1.390 1.00 98.12 110 TYR A CA 1
ATOM 827 C C . TYR A 1 110 ? 1.126 -2.577 2.528 1.00 98.12 110 TYR A C 1
ATOM 829 O O . TYR A 1 110 ? 0.772 -2.722 3.695 1.00 98.12 110 TYR A O 1
ATOM 837 N N . ALA A 1 111 ? 2.166 -1.807 2.194 1.00 97.69 111 ALA A N 1
ATOM 838 C CA . ALA A 1 111 ? 3.051 -1.190 3.176 1.00 97.69 111 ALA A CA 1
ATOM 839 C C . ALA A 1 111 ? 2.336 -0.134 4.032 1.00 97.69 111 ALA A C 1
ATOM 841 O O . ALA A 1 111 ? 2.596 -0.039 5.228 1.00 97.69 111 ALA A O 1
ATOM 842 N N . SER A 1 112 ? 1.428 0.655 3.449 1.00 97.81 112 SER A N 1
ATOM 843 C CA . SER A 1 112 ? 0.651 1.653 4.198 1.00 97.81 112 SER A CA 1
ATOM 844 C C . SER A 1 112 ? -0.318 1.008 5.185 1.00 97.81 112 SER A C 1
ATOM 846 O O . SER A 1 112 ? -0.372 1.434 6.339 1.00 97.81 112 SER A O 1
ATOM 848 N N . LEU A 1 113 ? -1.027 -0.046 4.768 1.00 97.31 113 LEU A N 1
ATOM 849 C CA . LEU A 1 113 ? -1.901 -0.789 5.667 1.00 97.31 113 LEU A CA 1
ATOM 850 C C . LEU A 1 113 ? -1.100 -1.512 6.746 1.00 97.31 113 LEU A C 1
ATOM 852 O O . LEU A 1 113 ? -1.485 -1.470 7.909 1.00 97.31 113 LEU A O 1
ATOM 856 N N . GLN A 1 114 ? 0.040 -2.106 6.385 1.00 96.75 114 GLN A N 1
ATOM 857 C CA . GLN A 1 114 ? 0.943 -2.717 7.349 1.00 96.75 114 GLN A CA 1
ATOM 858 C C . GLN A 1 114 ? 1.359 -1.694 8.406 1.00 96.75 114 GLN A C 1
ATOM 860 O O . GLN A 1 114 ? 1.107 -1.932 9.579 1.00 96.75 114 GLN A O 1
ATOM 865 N N . ARG A 1 115 ? 1.901 -0.533 8.016 1.00 95.75 115 ARG A N 1
ATOM 866 C CA . ARG A 1 115 ? 2.263 0.548 8.954 1.00 95.75 115 ARG A CA 1
ATOM 867 C C . ARG A 1 115 ? 1.117 0.917 9.887 1.00 95.75 115 ARG A C 1
ATOM 869 O O . ARG A 1 115 ? 1.313 0.974 11.097 1.00 95.75 115 ARG A O 1
ATOM 876 N N . PHE A 1 116 ? -0.082 1.094 9.332 1.00 96.38 116 PHE A N 1
ATOM 877 C CA . PHE A 1 116 ? -1.267 1.389 10.123 1.00 96.38 116 PHE A CA 1
ATOM 878 C C . PHE A 1 116 ? -1.581 0.272 11.122 1.00 96.38 116 PHE A C 1
ATOM 880 O O . PHE A 1 116 ? -1.750 0.563 12.296 1.00 96.38 116 PHE A O 1
ATOM 887 N N . VAL A 1 117 ? -1.613 -0.997 10.707 1.00 95.50 117 VAL A N 1
ATOM 888 C CA . VAL A 1 117 ? -1.895 -2.138 11.599 1.00 95.50 117 VAL A CA 1
ATOM 889 C C . VAL A 1 117 ? -0.875 -2.227 12.735 1.00 95.50 117 VAL A C 1
ATOM 891 O O . VAL A 1 117 ? -1.250 -2.485 13.874 1.00 95.50 117 VAL A O 1
ATOM 894 N N . LYS A 1 118 ? 0.397 -1.935 12.448 1.00 93.94 118 LYS A N 1
ATOM 895 C CA . LYS A 1 118 ? 1.466 -1.897 13.453 1.00 93.94 118 LYS A CA 1
ATOM 896 C C . LYS A 1 118 ? 1.384 -0.702 14.412 1.00 93.94 118 LYS A C 1
ATOM 898 O O . LYS A 1 118 ? 2.113 -0.682 15.400 1.00 93.94 118 LYS A O 1
ATOM 903 N N . GLY A 1 119 ? 0.566 0.307 14.104 1.00 94.12 119 GLY A N 1
ATOM 904 C CA . GLY A 1 119 ? 0.561 1.590 14.809 1.00 94.12 119 GLY A CA 1
ATOM 905 C C . GLY A 1 119 ? 1.831 2.419 14.573 1.00 94.12 119 GLY A C 1
ATOM 906 O O . GLY A 1 119 ? 2.166 3.271 15.394 1.00 94.12 119 GLY A O 1
ATOM 907 N N . GLU A 1 120 ? 2.563 2.172 13.480 1.00 93.38 120 GLU A N 1
ATOM 908 C CA . GLU A 1 120 ? 3.759 2.947 13.129 1.00 93.38 120 GLU A CA 1
ATOM 909 C C . GLU A 1 120 ? 3.354 4.378 12.747 1.00 93.38 120 GLU A C 1
ATOM 911 O O . GLU A 1 120 ? 2.474 4.574 11.913 1.00 93.38 120 GLU A O 1
ATOM 916 N N . ASP A 1 121 ? 3.999 5.376 13.359 1.00 90.88 121 ASP A N 1
ATOM 917 C CA . ASP A 1 121 ? 3.737 6.808 13.145 1.00 90.88 121 ASP A CA 1
ATOM 918 C C . ASP A 1 121 ? 2.285 7.253 13.439 1.00 90.88 121 ASP A C 1
ATOM 920 O O . ASP A 1 121 ? 1.815 8.263 12.899 1.00 90.88 121 ASP A O 1
ATOM 924 N N . LEU A 1 122 ? 1.553 6.519 14.289 1.00 93.19 122 LEU A N 1
ATOM 925 C CA . LEU A 1 122 ? 0.168 6.829 14.655 1.00 93.19 122 LEU A CA 1
ATOM 926 C C . LEU A 1 122 ? 0.091 7.541 16.015 1.00 93.19 122 LEU A C 1
ATOM 928 O O . LEU A 1 122 ? -0.075 6.918 17.060 1.00 93.19 122 LEU A O 1
ATOM 932 N N . TYR A 1 123 ? 0.193 8.873 16.003 1.00 90.19 123 TYR A N 1
ATOM 933 C CA . TYR A 1 123 ? 0.090 9.691 17.224 1.00 90.19 123 TYR A CA 1
ATOM 934 C C . TYR A 1 123 ? -1.351 9.933 17.689 1.00 90.19 123 TYR A C 1
ATOM 936 O O . TYR A 1 123 ? -1.598 10.093 18.882 1.00 90.19 123 TYR A O 1
ATOM 944 N N . ILE A 1 124 ? -2.299 10.000 16.750 1.00 91.25 124 ILE A N 1
ATOM 945 C CA . ILE A 1 124 ? -3.723 10.213 17.022 1.00 91.25 124 ILE A CA 1
ATOM 946 C C . ILE A 1 124 ? -4.484 9.096 16.303 1.00 91.25 124 ILE A C 1
ATOM 948 O O . ILE A 1 124 ? -4.420 9.040 15.071 1.00 91.25 124 ILE A O 1
ATOM 952 N N . PRO A 1 125 ? -5.182 8.202 17.026 1.00 92.88 125 PRO A N 1
ATOM 953 C CA . PRO A 1 125 ? -5.951 7.139 16.395 1.00 92.88 125 PRO A CA 1
ATOM 954 C C . PRO A 1 125 ? -7.147 7.719 15.620 1.00 92.88 125 PRO A C 1
ATOM 956 O O . PRO A 1 125 ? -7.721 8.729 16.045 1.00 92.88 125 PRO A O 1
ATOM 959 N N . PRO A 1 126 ? -7.545 7.103 14.492 1.00 95.31 126 PRO A N 1
ATOM 960 C CA . PRO A 1 126 ? -8.692 7.570 13.726 1.00 95.31 126 PRO A CA 1
ATOM 961 C C . PRO A 1 126 ? -9.976 7.409 14.539 1.00 95.31 126 PRO A C 1
ATOM 963 O O . PRO A 1 126 ? -10.266 6.334 15.055 1.00 95.31 126 PRO A O 1
ATOM 966 N N . ARG A 1 127 ? -10.778 8.471 14.617 1.00 93.56 127 ARG A N 1
ATOM 967 C CA . ARG A 1 127 ? -12.078 8.460 15.313 1.00 93.56 127 ARG A CA 1
ATOM 968 C C . ARG A 1 127 ? -13.229 8.063 14.400 1.00 93.56 127 ARG A C 1
ATOM 970 O O . ARG A 1 127 ? -14.318 7.748 14.864 1.00 93.56 127 ARG A O 1
ATOM 977 N N . ASN A 1 128 ? -13.015 8.171 13.095 1.00 94.06 128 ASN A N 1
ATOM 978 C CA . ASN A 1 128 ? -14.008 7.890 12.075 1.00 94.06 128 ASN A CA 1
ATOM 979 C C . ASN A 1 128 ? -13.339 7.381 10.794 1.00 94.06 128 ASN A C 1
ATOM 981 O O . ASN A 1 128 ? -12.122 7.450 10.609 1.00 94.06 128 ASN A O 1
ATOM 985 N N . VAL A 1 129 ? -14.181 6.894 9.892 1.00 92.94 129 VAL A N 1
ATOM 986 C CA . VAL A 1 129 ? -13.802 6.324 8.596 1.00 92.94 129 VAL A CA 1
ATOM 987 C C . VAL A 1 129 ? -12.996 7.294 7.737 1.00 92.94 129 VAL A C 1
ATOM 989 O O . VAL A 1 129 ? -12.009 6.913 7.111 1.00 92.94 129 VAL A O 1
ATOM 992 N N . THR A 1 130 ? -13.415 8.557 7.706 1.00 95.56 130 THR A N 1
ATOM 993 C CA . THR A 1 130 ? -12.785 9.595 6.890 1.00 95.56 130 THR A CA 1
ATOM 994 C C . THR A 1 130 ? -11.354 9.857 7.354 1.00 95.56 130 THR A C 1
ATOM 996 O O . THR A 1 130 ? -10.451 9.983 6.528 1.00 95.56 130 THR A O 1
ATOM 999 N N . GLU A 1 131 ? -11.124 9.881 8.670 1.00 96.25 131 GLU A N 1
ATOM 1000 C CA . GLU A 1 131 ? -9.789 10.002 9.262 1.00 96.25 131 GLU A CA 1
ATOM 1001 C C . GLU A 1 131 ? -8.914 8.786 8.929 1.00 96.25 131 GLU A C 1
ATOM 1003 O O . GLU A 1 131 ? -7.776 8.964 8.495 1.00 96.25 131 GLU A O 1
ATOM 1008 N N . LEU A 1 132 ? -9.451 7.565 9.036 1.00 96.44 132 LEU A N 1
ATOM 1009 C CA . LEU A 1 132 ? -8.737 6.343 8.644 1.00 96.44 132 LEU A CA 1
ATOM 1010 C C . LEU A 1 132 ? -8.294 6.394 7.173 1.00 96.44 132 LEU A C 1
ATOM 1012 O O . LEU A 1 132 ? -7.127 6.153 6.860 1.00 96.44 132 LEU A O 1
ATOM 1016 N N . GLN A 1 133 ? -9.207 6.748 6.267 1.00 96.19 133 GLN A N 1
ATOM 1017 C CA . GLN A 1 133 ? -8.901 6.873 4.841 1.00 96.19 133 GLN A CA 1
ATOM 1018 C C . GLN A 1 133 ? -7.842 7.947 4.574 1.00 96.19 133 GLN A C 1
ATOM 1020 O O . GLN A 1 133 ? -6.951 7.735 3.749 1.00 96.19 133 GLN A O 1
ATOM 1025 N N . ALA A 1 134 ? -7.902 9.082 5.277 1.00 96.25 134 ALA A N 1
ATOM 1026 C CA . ALA A 1 134 ? -6.909 10.144 5.153 1.00 96.25 134 ALA A CA 1
ATOM 1027 C C . ALA A 1 134 ? -5.513 9.685 5.612 1.00 96.25 134 ALA A C 1
ATOM 1029 O O . ALA A 1 134 ? -4.529 9.952 4.920 1.00 96.25 134 ALA A O 1
ATOM 1030 N N . ILE A 1 135 ? -5.426 8.954 6.728 1.00 96.94 135 ILE A N 1
ATOM 1031 C CA . ILE A 1 135 ? -4.168 8.393 7.245 1.00 96.94 135 ILE A CA 1
ATOM 1032 C C . ILE A 1 135 ? -3.575 7.395 6.247 1.00 96.94 135 ILE A C 1
ATOM 1034 O O . ILE A 1 135 ? -2.426 7.551 5.831 1.00 96.94 135 ILE A O 1
ATOM 1038 N N . LEU A 1 136 ? -4.367 6.414 5.803 1.00 97.69 136 LEU A N 1
ATOM 1039 C CA . LEU A 1 136 ? -3.914 5.402 4.845 1.00 97.69 136 LEU A CA 1
ATOM 1040 C C . LEU A 1 136 ? -3.477 6.032 3.520 1.00 97.69 136 LEU A C 1
ATOM 1042 O O . LEU A 1 136 ? -2.440 5.659 2.969 1.00 97.69 136 LEU A O 1
ATOM 1046 N N . ARG A 1 137 ? -4.216 7.037 3.034 1.00 97.44 137 ARG A N 1
ATOM 1047 C CA . ARG A 1 137 ? -3.839 7.792 1.837 1.00 97.44 137 ARG A CA 1
ATOM 1048 C C . ARG A 1 137 ? -2.483 8.468 2.016 1.00 97.44 137 ARG A C 1
ATOM 1050 O O . ARG A 1 137 ? -1.617 8.264 1.168 1.00 97.44 137 ARG A O 1
ATOM 1057 N N . ASN A 1 138 ? -2.276 9.193 3.115 1.00 97.44 138 ASN A N 1
ATOM 1058 C CA . ASN A 1 138 ? -1.008 9.864 3.400 1.00 97.44 138 ASN A CA 1
ATOM 1059 C C . ASN A 1 138 ? 0.153 8.865 3.476 1.00 97.44 138 ASN A C 1
ATOM 1061 O O . ASN A 1 138 ? 1.165 9.054 2.801 1.00 97.44 138 ASN A O 1
ATOM 1065 N N . TYR A 1 139 ? 0.004 7.770 4.228 1.00 97.88 139 TYR A N 1
ATOM 1066 C CA . TYR A 1 139 ? 1.021 6.716 4.294 1.00 97.88 139 TYR A CA 1
ATOM 1067 C C . TYR A 1 139 ? 1.334 6.148 2.913 1.00 97.88 139 TYR A C 1
ATOM 1069 O O . TYR A 1 139 ? 2.504 6.012 2.551 1.00 97.88 139 TYR A O 1
ATOM 1077 N N . SER A 1 140 ? 0.308 5.868 2.113 1.00 97.88 140 SER A N 1
ATOM 1078 C CA . SER A 1 140 ? 0.508 5.334 0.772 1.00 97.88 140 SER A CA 1
ATOM 1079 C C . SER A 1 140 ? 1.211 6.326 -0.158 1.00 97.88 140 SER A C 1
ATOM 1081 O O . SER A 1 140 ? 2.119 5.931 -0.886 1.00 97.88 140 SER A O 1
ATOM 1083 N N . ASP A 1 141 ? 0.891 7.621 -0.078 1.00 97.50 141 ASP A N 1
ATOM 1084 C CA . ASP A 1 141 ? 1.553 8.671 -0.853 1.00 97.50 141 ASP A CA 1
ATOM 1085 C C . ASP A 1 141 ? 3.035 8.794 -0.474 1.00 97.50 141 ASP A C 1
ATOM 1087 O O . ASP A 1 141 ? 3.889 8.925 -1.357 1.00 97.50 141 ASP A O 1
ATOM 1091 N N . HIS A 1 142 ? 3.368 8.688 0.817 1.00 97.12 142 HIS A N 1
ATOM 1092 C CA . HIS A 1 142 ? 4.756 8.649 1.282 1.00 97.12 142 HIS A CA 1
ATOM 1093 C C . HIS A 1 142 ? 5.517 7.444 0.723 1.00 97.12 142 HIS A C 1
ATOM 1095 O O . HIS A 1 142 ? 6.633 7.608 0.221 1.00 97.12 142 HIS A O 1
ATOM 1101 N N . VAL A 1 143 ? 4.918 6.250 0.760 1.00 97.50 143 VAL A N 1
ATOM 1102 C CA . VAL A 1 143 ? 5.547 5.038 0.218 1.00 97.50 143 VAL A CA 1
ATOM 1103 C C . VAL A 1 143 ? 5.731 5.149 -1.297 1.00 97.50 143 VAL A C 1
ATOM 1105 O O . VAL A 1 143 ? 6.836 4.912 -1.779 1.00 97.50 143 VAL A O 1
ATOM 1108 N N . VAL A 1 144 ? 4.716 5.596 -2.047 1.00 96.56 144 VAL A N 1
ATOM 1109 C CA . VAL A 1 144 ? 4.825 5.818 -3.502 1.00 96.56 144 VAL A CA 1
ATOM 1110 C C . VAL A 1 144 ? 5.946 6.804 -3.825 1.00 96.56 144 VAL A C 1
ATOM 1112 O O . VAL A 1 144 ? 6.774 6.538 -4.696 1.00 96.56 144 VAL A O 1
ATOM 1115 N N . ASN A 1 145 ? 6.006 7.941 -3.126 1.00 94.69 145 ASN A N 1
ATOM 1116 C CA . ASN A 1 145 ? 7.043 8.945 -3.360 1.00 94.69 145 ASN A CA 1
ATOM 1117 C C . ASN A 1 145 ? 8.443 8.385 -3.077 1.00 94.69 145 ASN A C 1
ATOM 1119 O O . ASN A 1 145 ? 9.365 8.621 -3.862 1.00 94.69 145 ASN A O 1
ATOM 1123 N N . SER A 1 146 ? 8.589 7.624 -1.990 1.00 94.94 146 SER A N 1
ATOM 1124 C CA . SER A 1 146 ? 9.845 6.976 -1.618 1.00 94.94 146 SER A CA 1
ATOM 1125 C C . SER A 1 146 ? 10.283 5.954 -2.670 1.00 94.94 146 SER A C 1
ATOM 1127 O O . SER A 1 146 ? 11.386 6.061 -3.203 1.00 94.94 146 SER A O 1
ATOM 1129 N N . LEU A 1 147 ? 9.403 5.026 -3.052 1.00 94.75 147 LEU A N 1
ATOM 1130 C CA . LEU A 1 147 ? 9.710 3.962 -4.011 1.00 94.75 147 LEU A CA 1
ATOM 1131 C C . LEU A 1 147 ? 10.023 4.507 -5.404 1.00 94.75 147 LEU A C 1
ATOM 1133 O O . LEU A 1 147 ? 11.055 4.166 -5.976 1.00 94.75 147 LEU A O 1
ATOM 1137 N N . CYS A 1 148 ? 9.209 5.425 -5.933 1.00 91.69 148 CYS A N 1
ATOM 1138 C CA . CYS A 1 148 ? 9.490 6.062 -7.223 1.00 91.69 148 CYS A CA 1
ATOM 1139 C C . CYS A 1 148 ? 10.822 6.830 -7.231 1.00 91.69 148 CYS A C 1
ATOM 1141 O O . CYS A 1 148 ? 11.433 6.997 -8.286 1.00 91.69 148 CYS A O 1
ATOM 1143 N N . SER A 1 149 ? 11.276 7.305 -6.068 1.00 90.38 149 SER A N 1
ATOM 1144 C CA . SER A 1 149 ? 12.581 7.953 -5.922 1.00 90.38 149 SER A CA 1
ATOM 1145 C C . SER A 1 149 ? 13.737 6.961 -5.818 1.00 90.38 149 SER A C 1
ATOM 1147 O O . SER A 1 149 ? 14.879 7.392 -5.902 1.00 90.38 149 SER A O 1
ATOM 1149 N N . GLN A 1 150 ? 13.480 5.665 -5.639 1.00 91.06 150 GLN A N 1
ATOM 1150 C CA . GLN A 1 150 ? 14.506 4.628 -5.501 1.00 91.06 150 GLN A CA 1
ATOM 1151 C C . GLN A 1 150 ? 14.668 3.798 -6.774 1.00 91.06 150 GLN A C 1
ATOM 1153 O O . GLN A 1 150 ? 15.807 3.581 -7.187 1.00 91.06 150 GLN A O 1
ATOM 1158 N N . VAL A 1 151 ? 13.554 3.420 -7.416 1.00 89.44 151 VAL A N 1
ATOM 1159 C CA . VAL A 1 151 ? 13.513 2.509 -8.576 1.00 89.44 151 VAL A CA 1
ATOM 1160 C C . VAL A 1 151 ? 14.510 2.933 -9.658 1.00 89.44 151 VAL A C 1
ATOM 1162 O O . VAL A 1 151 ? 14.697 4.120 -9.905 1.00 89.44 151 VAL A O 1
ATOM 1165 N N . VAL A 1 152 ? 15.160 1.985 -10.332 1.00 81.12 152 VAL A N 1
ATOM 1166 C CA . VAL A 1 152 ? 16.163 2.276 -11.378 1.00 81.12 152 VAL A CA 1
ATOM 1167 C C . VAL A 1 152 ? 15.538 2.996 -12.584 1.00 81.12 152 VAL A C 1
ATOM 1169 O O . VAL A 1 152 ? 16.111 3.934 -13.139 1.00 81.12 152 VAL A O 1
ATOM 1172 N N . SER A 1 153 ? 14.311 2.626 -12.951 1.00 79.12 153 SER A N 1
ATOM 1173 C CA . SER A 1 153 ? 13.563 3.137 -14.106 1.00 79.12 153 SER A CA 1
ATOM 1174 C C . SER A 1 153 ? 12.857 4.490 -13.875 1.00 79.12 153 SER A C 1
ATOM 1176 O O . SER A 1 153 ? 11.874 4.801 -14.554 1.00 79.12 153 SER A O 1
ATOM 1178 N N . ARG A 1 154 ? 13.355 5.360 -12.972 1.00 74.81 154 ARG A N 1
ATOM 1179 C CA . ARG A 1 154 ? 12.696 6.650 -12.618 1.00 74.81 154 ARG A CA 1
ATOM 1180 C C . ARG A 1 154 ? 12.354 7.511 -13.822 1.00 74.81 154 ARG A C 1
ATOM 1182 O O . ARG A 1 154 ? 11.338 8.194 -13.813 1.00 74.81 154 ARG A O 1
ATOM 1189 N N . VAL A 1 155 ? 13.205 7.508 -14.848 1.00 62.28 155 VAL A N 1
ATOM 1190 C CA . VAL A 1 155 ? 12.989 8.303 -16.064 1.00 62.28 155 VAL A CA 1
ATOM 1191 C C . VAL A 1 155 ? 11.744 7.822 -16.813 1.00 62.28 155 VAL A C 1
ATOM 1193 O O . VAL A 1 155 ? 10.936 8.647 -17.236 1.00 62.28 155 VAL A O 1
ATOM 1196 N N . ALA A 1 156 ? 11.541 6.505 -16.912 1.00 68.12 156 ALA A N 1
ATOM 1197 C CA . ALA A 1 156 ? 10.354 5.925 -17.533 1.00 68.12 156 ALA A CA 1
ATOM 1198 C C . ALA A 1 156 ? 9.093 6.215 -16.702 1.00 68.12 156 ALA A C 1
ATOM 1200 O O . ALA A 1 156 ? 8.092 6.681 -17.243 1.00 68.12 156 ALA A O 1
ATOM 1201 N N . LEU A 1 157 ? 9.168 6.046 -15.377 1.00 76.88 157 LEU A N 1
ATOM 1202 C CA . LEU A 1 157 ? 8.060 6.349 -14.464 1.00 76.88 157 LEU A CA 1
ATOM 1203 C C . LEU A 1 157 ? 7.682 7.838 -14.470 1.00 76.88 157 LEU A C 1
ATOM 1205 O O . LEU A 1 157 ? 6.498 8.174 -14.469 1.00 76.88 157 LEU A O 1
ATOM 1209 N N . ARG A 1 158 ? 8.667 8.740 -14.519 1.00 75.81 158 ARG A N 1
ATOM 1210 C CA . ARG A 1 158 ? 8.438 10.190 -14.553 1.00 75.81 158 ARG A CA 1
ATOM 1211 C C . ARG A 1 158 ? 7.769 10.636 -15.846 1.00 75.81 158 ARG A C 1
ATOM 1213 O O . ARG A 1 158 ? 6.853 11.450 -15.797 1.00 75.81 158 ARG A O 1
ATOM 1220 N N . ASN A 1 159 ? 8.225 10.125 -16.984 1.00 72.25 159 ASN A N 1
ATOM 1221 C CA . ASN A 1 159 ? 7.758 10.596 -18.285 1.00 72.25 159 ASN A CA 1
ATOM 1222 C C . ASN A 1 159 ? 6.389 10.003 -18.676 1.00 72.25 159 ASN A C 1
ATOM 1224 O O . ASN A 1 159 ? 5.699 10.580 -19.508 1.00 72.25 159 ASN A O 1
ATOM 1228 N N . ALA A 1 160 ? 5.980 8.882 -18.070 1.00 75.81 160 ALA A N 1
ATOM 1229 C CA . ALA A 1 160 ? 4.771 8.137 -18.434 1.00 75.81 160 ALA A CA 1
ATOM 1230 C C . ALA A 1 160 ? 3.608 8.262 -17.426 1.00 75.81 160 ALA A C 1
ATOM 1232 O O . ALA A 1 160 ? 2.791 7.351 -17.316 1.00 75.81 160 ALA A O 1
ATOM 1233 N N . ASN A 1 161 ? 3.523 9.351 -16.652 1.00 86.25 161 ASN A N 1
ATOM 1234 C CA . ASN A 1 161 ? 2.524 9.511 -15.578 1.00 86.25 161 ASN A CA 1
ATOM 1235 C C . ASN A 1 161 ? 2.572 8.403 -14.500 1.00 86.25 161 ASN A C 1
ATOM 1237 O O . ASN A 1 161 ? 1.585 8.172 -13.797 1.00 86.25 161 ASN A O 1
ATOM 1241 N N . GLY A 1 162 ? 3.716 7.734 -14.323 1.00 88.50 162 GLY A N 1
ATOM 1242 C CA . GLY A 1 162 ? 3.868 6.575 -13.438 1.00 88.50 162 GLY A CA 1
ATOM 1243 C C . GLY A 1 162 ? 3.500 6.866 -11.983 1.00 88.50 162 GLY A C 1
ATOM 1244 O O . GLY A 1 162 ? 2.871 6.036 -11.336 1.00 88.50 162 GLY A O 1
ATOM 1245 N N . TRP A 1 163 ? 3.776 8.076 -11.484 1.00 92.12 163 TRP A N 1
ATOM 1246 C CA . TRP A 1 163 ? 3.330 8.497 -10.148 1.00 92.12 163 TRP A CA 1
ATOM 1247 C C . TRP A 1 163 ? 1.812 8.509 -9.993 1.00 92.12 163 TRP A C 1
ATOM 1249 O O . TRP A 1 163 ? 1.290 8.011 -8.997 1.00 92.12 163 TRP A O 1
ATOM 1259 N N . ALA A 1 164 ? 1.101 9.091 -10.959 1.00 93.62 164 ALA A N 1
ATOM 1260 C CA . ALA A 1 164 ? -0.353 9.173 -10.906 1.00 93.62 164 ALA A CA 1
ATOM 1261 C C . ALA A 1 164 ? -0.974 7.773 -10.982 1.00 93.62 164 ALA A C 1
ATOM 1263 O O . ALA A 1 164 ? -1.900 7.471 -10.230 1.00 93.62 164 ALA A O 1
ATOM 1264 N N . VAL A 1 165 ? -0.410 6.900 -11.825 1.00 95.19 165 VAL A N 1
ATOM 1265 C CA . VAL A 1 165 ? -0.819 5.494 -11.937 1.00 95.19 165 VAL A CA 1
ATOM 1266 C C . VAL A 1 165 ? -0.588 4.745 -10.623 1.00 95.19 165 VAL A C 1
ATOM 1268 O O . VAL A 1 165 ? -1.510 4.091 -10.143 1.00 95.19 165 VAL A O 1
ATOM 1271 N N . ALA A 1 166 ? 0.585 4.884 -10.001 1.00 96.19 166 ALA A N 1
ATOM 1272 C CA . ALA A 1 166 ? 0.902 4.227 -8.733 1.00 96.19 166 ALA A CA 1
ATOM 1273 C C . ALA A 1 166 ? -0.026 4.682 -7.594 1.00 96.19 166 ALA A C 1
ATOM 1275 O O . ALA A 1 166 ? -0.575 3.846 -6.876 1.00 96.19 166 ALA A O 1
ATOM 1276 N N . ARG A 1 167 ? -0.277 5.994 -7.462 1.00 97.00 167 ARG A N 1
ATOM 1277 C CA . ARG A 1 167 ? -1.219 6.528 -6.460 1.00 97.00 167 ARG A CA 1
ATOM 1278 C C . ARG A 1 167 ? -2.642 6.037 -6.693 1.00 97.00 167 ARG A C 1
ATOM 1280 O O . ARG A 1 167 ? -3.295 5.595 -5.753 1.00 97.00 167 ARG A O 1
ATOM 1287 N N . ALA A 1 168 ? -3.114 6.081 -7.939 1.00 97.19 168 ALA A N 1
ATOM 1288 C CA . ALA A 1 168 ? -4.440 5.585 -8.286 1.00 97.19 168 ALA A CA 1
ATOM 1289 C C . ALA A 1 168 ? -4.568 4.085 -7.986 1.00 97.19 168 ALA A C 1
ATOM 1291 O O . ALA A 1 168 ? -5.587 3.654 -7.454 1.00 97.19 168 ALA A O 1
ATOM 1292 N N . GLN A 1 169 ? -3.532 3.299 -8.285 1.00 98.06 169 GLN A N 1
ATOM 1293 C 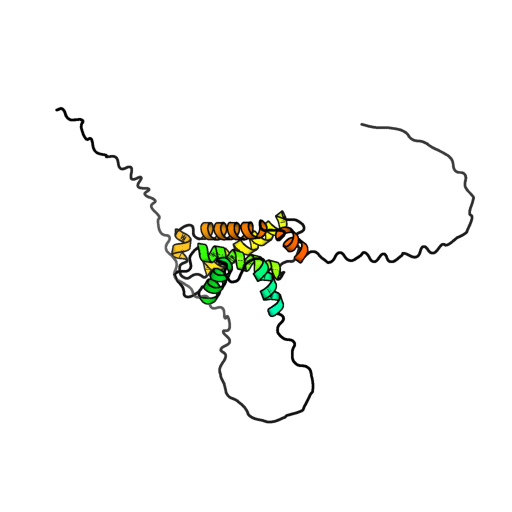CA . GLN A 1 169 ? -3.516 1.868 -8.010 1.00 98.06 169 GLN A CA 1
ATOM 1294 C C . GLN A 1 169 ? -3.536 1.572 -6.506 1.00 98.06 169 GLN A C 1
ATOM 1296 O O . GLN A 1 169 ? -4.327 0.737 -6.068 1.00 98.06 169 GLN A O 1
ATOM 1301 N N . SER A 1 170 ? -2.735 2.291 -5.717 1.00 98.31 170 SER A N 1
ATOM 1302 C CA . SER A 1 170 ? -2.746 2.180 -4.257 1.00 98.31 170 SER A CA 1
ATOM 1303 C C . SER A 1 170 ? -4.125 2.511 -3.677 1.00 98.31 170 SER A C 1
ATOM 1305 O O . SER A 1 170 ? -4.702 1.720 -2.933 1.00 98.31 170 SER A O 1
ATOM 1307 N N . ALA A 1 171 ? -4.707 3.642 -4.091 1.00 98.00 171 ALA A N 1
ATOM 1308 C CA . ALA A 1 171 ? -6.019 4.079 -3.624 1.00 98.00 171 ALA A CA 1
ATOM 1309 C C . ALA A 1 171 ? -7.122 3.058 -3.944 1.00 98.00 171 ALA A C 1
ATOM 1311 O O . ALA A 1 171 ? -7.976 2.799 -3.097 1.00 98.00 171 ALA A O 1
ATOM 1312 N N . ARG A 1 172 ? -7.097 2.445 -5.138 1.00 98.25 172 ARG A N 1
ATOM 1313 C CA . ARG A 1 172 ? -8.045 1.381 -5.510 1.00 98.25 172 ARG A CA 1
ATOM 1314 C C . ARG A 1 172 ? -7.904 0.154 -4.616 1.00 98.25 172 ARG A C 1
ATOM 1316 O O . ARG A 1 172 ? -8.915 -0.346 -4.138 1.00 98.25 172 ARG A O 1
ATOM 1323 N N . SER A 1 173 ? -6.677 -0.315 -4.391 1.00 98.06 173 SER A N 1
ATOM 1324 C CA . SER A 1 173 ? -6.422 -1.503 -3.569 1.00 98.06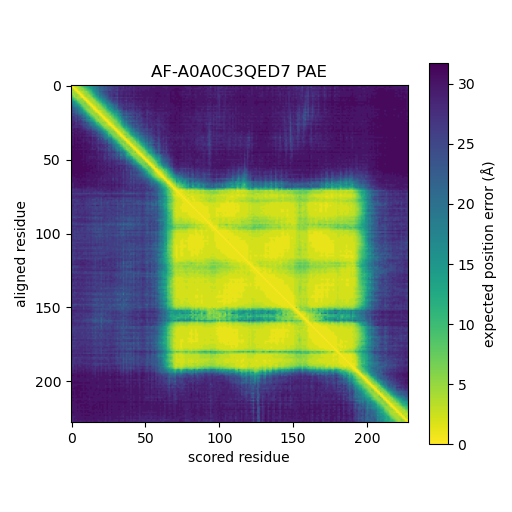 173 SER A CA 1
ATOM 1325 C C . SER A 1 173 ? -6.835 -1.277 -2.109 1.00 98.06 173 SER A C 1
ATOM 1327 O O . SER A 1 173 ? -7.590 -2.072 -1.551 1.00 98.06 173 SER A O 1
ATOM 1329 N N . LEU A 1 174 ? -6.471 -0.130 -1.522 1.00 97.94 174 LEU A N 1
ATOM 1330 C CA . LEU A 1 174 ? -6.910 0.243 -0.174 1.00 97.94 174 LEU A CA 1
ATOM 1331 C C . LEU A 1 174 ? -8.434 0.351 -0.080 1.00 97.94 174 LEU A C 1
ATOM 1333 O O . LEU A 1 174 ? -9.030 -0.182 0.851 1.00 97.94 174 LEU A O 1
ATOM 1337 N N . SER A 1 175 ? -9.080 0.984 -1.062 1.00 97.31 175 SER A N 1
ATOM 1338 C CA . SER A 1 175 ? -10.545 1.081 -1.092 1.00 97.31 175 SER A CA 1
ATOM 1339 C C . SER A 1 175 ? -11.201 -0.299 -1.152 1.00 97.31 175 SER A C 1
ATOM 1341 O O . SER A 1 175 ? -12.191 -0.519 -0.463 1.00 97.31 175 SER A O 1
ATOM 1343 N N . ALA A 1 176 ? -10.632 -1.239 -1.915 1.00 97.06 176 ALA A N 1
ATOM 1344 C CA . ALA A 1 176 ? -11.136 -2.606 -2.012 1.00 97.06 176 ALA A CA 1
ATOM 1345 C C . ALA A 1 176 ? -11.055 -3.353 -0.669 1.00 97.06 176 ALA A C 1
ATOM 1347 O O . ALA A 1 176 ? -12.014 -4.023 -0.284 1.00 97.06 176 ALA A O 1
ATOM 1348 N N . VAL A 1 177 ? -9.955 -3.195 0.078 1.00 96.38 177 VAL A N 1
ATOM 1349 C CA . VAL A 1 177 ? -9.815 -3.772 1.427 1.00 96.38 177 VAL A CA 1
ATOM 1350 C C . VAL A 1 177 ? -10.802 -3.151 2.409 1.00 96.38 177 VAL A C 1
ATOM 1352 O O . VAL A 1 177 ? -11.436 -3.877 3.173 1.00 96.38 177 VAL A O 1
ATOM 1355 N N . LEU A 1 178 ? -10.953 -1.824 2.375 1.00 95.69 178 LEU A N 1
ATOM 1356 C CA . LEU A 1 178 ? -11.866 -1.099 3.260 1.00 95.69 178 LEU A CA 1
ATOM 1357 C C . LEU A 1 178 ? -13.339 -1.392 2.954 1.00 95.69 178 LEU A C 1
ATOM 1359 O O . LEU A 1 178 ? -14.160 -1.344 3.860 1.00 95.69 178 LEU A O 1
ATOM 1363 N N . SER A 1 179 ? -13.680 -1.706 1.702 1.00 96.19 179 SER A N 1
ATOM 1364 C CA . SER A 1 179 ? -15.045 -2.077 1.307 1.00 96.19 179 SER A CA 1
ATOM 1365 C C . SER A 1 179 ? -15.431 -3.516 1.652 1.00 96.19 179 SER A C 1
ATOM 1367 O O . SER A 1 179 ? -16.575 -3.905 1.429 1.00 96.19 179 SER A O 1
ATOM 1369 N N . LYS A 1 180 ? -14.480 -4.330 2.118 1.00 95.50 180 LYS A N 1
ATOM 1370 C CA . LYS A 1 180 ? -14.690 -5.756 2.353 1.00 95.50 180 LYS A CA 1
ATOM 1371 C C . LYS A 1 180 ? -15.084 -6.014 3.809 1.00 95.50 180 LYS A C 1
ATOM 1373 O O . LYS A 1 180 ? -14.319 -5.684 4.712 1.00 95.50 180 LYS A O 1
ATOM 1378 N N . ASP A 1 181 ? -16.220 -6.688 3.998 1.00 91.94 181 ASP A N 1
ATOM 1379 C CA . ASP A 1 181 ? -16.735 -7.134 5.301 1.00 91.94 181 ASP A CA 1
ATOM 1380 C C . ASP A 1 181 ? -16.739 -5.995 6.350 1.00 91.94 181 ASP A C 1
ATOM 1382 O O . ASP A 1 181 ? -16.948 -4.830 6.014 1.00 91.94 181 ASP A O 1
ATOM 1386 N N . ASP A 1 182 ? -16.459 -6.323 7.615 1.00 93.12 182 ASP A N 1
ATOM 1387 C CA . ASP A 1 182 ? -16.340 -5.369 8.725 1.00 93.12 182 ASP A CA 1
ATOM 1388 C C . ASP A 1 182 ? -14.903 -4.826 8.882 1.00 93.12 182 ASP A C 1
ATOM 1390 O O . ASP A 1 182 ? -14.502 -4.404 9.970 1.00 93.12 182 ASP A O 1
ATOM 1394 N N . ASN A 1 183 ? -14.066 -4.881 7.833 1.00 94.00 183 ASN A N 1
ATOM 1395 C CA . ASN A 1 183 ? -12.654 -4.479 7.932 1.00 94.00 183 ASN A CA 1
ATOM 1396 C C . ASN A 1 183 ? -12.501 -3.036 8.398 1.00 94.00 183 ASN A C 1
ATOM 1398 O O . ASN A 1 183 ? -11.582 -2.709 9.143 1.00 94.00 183 ASN A O 1
ATOM 1402 N N . LEU A 1 184 ? -13.402 -2.177 7.948 1.00 94.44 184 LEU A N 1
ATOM 1403 C CA . LEU A 1 184 ? -13.379 -0.758 8.233 1.00 94.44 184 LEU A CA 1
ATOM 1404 C C . LEU A 1 184 ? -13.603 -0.482 9.726 1.00 94.44 184 LEU A C 1
ATOM 1406 O O . LEU A 1 184 ? -12.786 0.200 10.344 1.00 94.44 184 LEU A O 1
ATOM 1410 N N . ASP A 1 185 ? -14.626 -1.095 10.323 1.00 92.31 185 ASP A N 1
ATOM 1411 C CA . ASP A 1 185 ? -14.904 -0.979 11.757 1.00 92.31 185 ASP A CA 1
ATOM 1412 C C . ASP A 1 185 ? -13.793 -1.620 12.596 1.00 92.31 185 ASP A C 1
ATOM 1414 O O . ASP A 1 185 ? -13.346 -1.044 13.590 1.00 92.31 185 ASP A O 1
ATOM 1418 N N . ARG A 1 186 ? -13.266 -2.771 12.156 1.00 93.88 186 ARG A N 1
ATOM 1419 C CA . ARG A 1 186 ? -12.131 -3.442 12.810 1.00 93.88 186 ARG A CA 1
ATOM 1420 C C . ARG A 1 186 ? -10.870 -2.582 12.813 1.00 93.88 186 ARG A C 1
ATOM 1422 O O . ARG A 1 186 ? -10.193 -2.514 13.834 1.00 93.88 186 ARG A O 1
ATOM 1429 N N . LEU A 1 187 ? -10.555 -1.916 11.702 1.00 94.31 187 LEU A N 1
ATOM 1430 C CA . LEU A 1 187 ? -9.378 -1.051 11.584 1.00 94.31 187 LEU A CA 1
ATOM 1431 C C . LEU A 1 187 ? -9.503 0.221 12.433 1.00 94.31 187 LEU A C 1
ATOM 1433 O O . LEU A 1 187 ? -8.505 0.664 12.998 1.00 94.31 187 LEU A O 1
ATOM 1437 N N . VAL A 1 188 ? -10.704 0.794 12.566 1.00 94.44 188 VAL A N 1
ATOM 1438 C CA . VAL A 1 188 ? -10.952 1.925 13.483 1.00 94.44 188 VAL A CA 1
ATOM 1439 C C . VAL A 1 188 ? -10.844 1.475 14.946 1.00 94.44 188 VAL A C 1
ATOM 1441 O O . VAL A 1 188 ? -10.212 2.145 15.767 1.00 94.44 188 VAL A O 1
ATOM 1444 N N . ALA A 1 189 ? -11.406 0.311 15.277 1.00 92.00 189 ALA A N 1
ATOM 1445 C CA . ALA A 1 189 ? -11.349 -0.247 16.624 1.00 92.00 189 ALA A CA 1
ATOM 1446 C C . ALA A 1 189 ? -9.930 -0.670 17.042 1.00 92.00 189 ALA A C 1
ATOM 1448 O O . ALA A 1 189 ? -9.624 -0.639 18.231 1.00 92.00 189 ALA A O 1
ATOM 1449 N N . LEU A 1 190 ? -9.056 -1.012 16.085 1.00 92.31 190 LEU A N 1
ATOM 1450 C CA . LEU A 1 190 ? -7.709 -1.537 16.338 1.00 92.31 190 LEU A CA 1
ATOM 1451 C C . LEU A 1 190 ? -6.857 -0.636 17.244 1.00 92.31 190 LEU A C 1
ATOM 1453 O O . LEU A 1 190 ? -6.132 -1.142 18.095 1.00 92.31 190 LEU A O 1
ATOM 1457 N N . HIS A 1 191 ? -6.965 0.684 17.073 1.00 90.75 191 HIS A N 1
ATOM 1458 C CA . HIS A 1 191 ? -6.187 1.679 17.829 1.00 90.75 191 HIS A CA 1
ATOM 1459 C C . HIS A 1 191 ? -7.038 2.526 18.770 1.00 90.75 191 HIS A C 1
ATOM 1461 O O . HIS A 1 191 ? -6.551 3.494 19.357 1.00 90.75 191 HIS A O 1
ATOM 1467 N N . SER A 1 192 ? -8.321 2.196 18.903 1.00 86.81 192 SER A N 1
ATOM 1468 C CA . SER A 1 192 ? -9.164 2.833 19.904 1.00 86.81 192 SER A CA 1
ATOM 1469 C C . SER A 1 192 ? -8.658 2.419 21.282 1.00 86.81 192 SER A C 1
ATOM 1471 O O . SER A 1 192 ? -8.452 1.233 21.538 1.00 86.81 192 SER A O 1
ATOM 1473 N N . ALA A 1 193 ? -8.429 3.392 22.171 1.00 77.25 193 ALA A N 1
ATOM 1474 C CA . ALA A 1 193 ? -8.077 3.080 23.551 1.00 77.25 193 ALA A CA 1
ATOM 1475 C C . ALA A 1 193 ? -9.128 2.109 24.110 1.00 77.25 193 ALA A C 1
ATOM 1477 O O . ALA A 1 193 ? -10.319 2.312 23.828 1.00 77.25 193 ALA A O 1
ATOM 1478 N N . PRO A 1 194 ? -8.732 1.077 24.887 1.00 6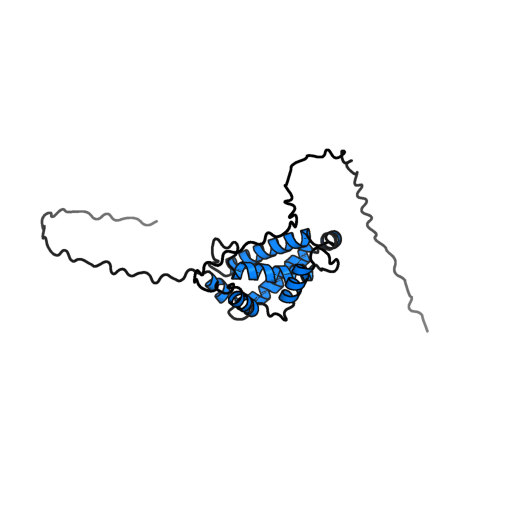9.19 194 PRO A N 1
ATOM 1479 C CA . PRO A 1 194 ? -9.714 0.314 25.636 1.00 69.19 194 PRO A CA 1
ATOM 1480 C C . PRO A 1 194 ? -10.512 1.358 26.397 1.00 69.19 194 PRO A C 1
ATOM 1482 O O . PRO A 1 194 ? -9.912 2.198 27.075 1.00 69.19 194 PRO A O 1
ATOM 1485 N N . GLN A 1 195 ? -11.831 1.399 26.185 1.00 56.78 195 GLN A N 1
ATOM 1486 C CA . GLN A 1 195 ? -12.683 2.232 27.012 1.00 56.78 195 GLN A CA 1
ATOM 1487 C C . GLN A 1 195 ? -12.346 1.791 28.420 1.00 56.78 195 GLN A C 1
ATOM 1489 O O . GLN A 1 195 ? -12.659 0.665 28.799 1.00 56.78 195 GLN A O 1
ATOM 1494 N N . SER A 1 196 ? -11.580 2.622 29.130 1.00 52.09 196 SER A N 1
ATOM 1495 C CA . SER A 1 196 ? -11.388 2.447 30.546 1.00 52.09 196 SER A CA 1
ATOM 1496 C C . SER A 1 196 ? -12.815 2.375 31.029 1.00 52.09 196 SER A C 1
ATOM 1498 O O . SER A 1 196 ? -13.526 3.379 30.928 1.00 52.09 196 SER A O 1
ATOM 1500 N N . GLU A 1 197 ? -13.256 1.181 31.445 1.00 51.12 197 GLU A N 1
ATOM 1501 C CA . GLU A 1 197 ? -14.356 1.063 32.379 1.00 51.12 197 GLU A CA 1
ATOM 1502 C C . GLU A 1 197 ? -14.058 2.174 33.354 1.00 51.12 197 GLU A C 1
ATOM 1504 O O . GLU A 1 197 ? -12.983 2.204 33.970 1.00 51.12 197 GLU A O 1
ATOM 1509 N N . ALA A 1 198 ? -14.901 3.204 33.298 1.00 52.72 198 ALA A N 1
ATOM 1510 C CA . ALA A 1 198 ? -14.816 4.281 34.232 1.00 52.72 198 ALA A CA 1
ATOM 1511 C C . ALA A 1 198 ? -14.771 3.540 35.555 1.00 52.72 198 ALA A C 1
ATOM 1513 O O . ALA A 1 198 ? -15.705 2.806 35.884 1.00 52.72 198 ALA A O 1
ATOM 1514 N N . LEU A 1 199 ? -13.636 3.645 36.242 1.00 55.16 199 LEU A N 1
ATOM 1515 C CA . LEU A 1 199 ? -13.591 3.437 37.662 1.00 55.16 199 LEU A CA 1
ATOM 1516 C C . LEU A 1 199 ? -14.651 4.407 38.162 1.00 55.16 199 LEU A C 1
ATOM 1518 O O . LEU A 1 199 ? -14.398 5.587 38.395 1.00 55.16 199 LEU A O 1
ATOM 1522 N N . VAL A 1 200 ? -15.874 3.895 38.264 1.00 54.84 200 VAL A N 1
ATOM 1523 C CA . VAL A 1 200 ? -16.841 4.274 39.259 1.00 54.84 200 VAL A CA 1
ATOM 1524 C C . VAL A 1 200 ? -16.103 3.953 40.548 1.00 54.84 200 VAL A C 1
ATOM 1526 O O . VAL A 1 200 ? -16.321 2.922 41.166 1.00 54.84 200 VAL A O 1
ATOM 1529 N N . SER A 1 201 ? -15.133 4.798 40.907 1.00 51.97 201 SER A N 1
ATOM 1530 C CA . SER A 1 201 ? -14.813 5.029 42.294 1.00 51.97 201 SER A CA 1
ATOM 1531 C C . SER A 1 201 ? -16.154 5.460 42.854 1.00 51.97 201 SER A C 1
ATOM 1533 O O . SER A 1 201 ? -16.636 6.532 42.467 1.00 51.97 201 SER A O 1
ATOM 1535 N N . PRO A 1 202 ? -16.820 4.622 43.665 1.00 53.59 202 PRO A N 1
ATOM 1536 C CA . PRO A 1 202 ? -17.983 5.066 44.391 1.00 53.59 202 PRO A CA 1
ATOM 1537 C C . PRO A 1 202 ? -17.408 6.146 45.292 1.00 53.59 202 PRO A C 1
ATOM 1539 O O . PRO A 1 202 ? -16.694 5.853 46.252 1.00 53.59 202 PRO A O 1
ATOM 1542 N N . LEU A 1 203 ? -17.597 7.405 44.902 1.00 55.84 203 LEU A N 1
ATOM 1543 C CA . LEU A 1 203 ? -17.320 8.541 45.752 1.00 55.84 203 LEU A CA 1
ATOM 1544 C C . LEU A 1 203 ? -18.277 8.332 46.916 1.00 55.84 203 LEU A C 1
ATOM 1546 O O . LEU A 1 203 ? -19.478 8.567 46.800 1.00 55.84 203 LEU A O 1
ATOM 1550 N N . HIS A 1 204 ? -17.741 7.708 47.963 1.00 54.19 204 HIS A N 1
ATOM 1551 C CA . HIS A 1 204 ? -18.425 7.397 49.195 1.00 54.19 204 HIS A CA 1
ATOM 1552 C C . HIS A 1 204 ? -19.077 8.696 49.641 1.00 54.19 204 HIS A C 1
ATOM 1554 O O . HIS A 1 204 ? -18.406 9.648 50.042 1.00 54.19 204 HIS A O 1
ATOM 1560 N N . HIS A 1 205 ? -20.395 8.728 49.496 1.00 53.12 205 HIS A N 1
ATOM 1561 C CA . HIS A 1 205 ? -21.267 9.741 50.037 1.00 53.12 205 HIS A CA 1
ATOM 1562 C C . HIS A 1 205 ? -21.176 9.580 51.559 1.00 53.12 205 HIS A C 1
ATOM 1564 O O . HIS A 1 205 ? -21.956 8.852 52.168 1.00 53.12 205 HIS A O 1
ATOM 1570 N N . HIS A 1 206 ? -20.138 10.153 52.175 1.00 49.03 206 HIS A N 1
ATOM 1571 C CA . HIS A 1 206 ? -20.076 10.271 53.621 1.00 49.03 206 HIS A CA 1
ATOM 1572 C C . HIS A 1 206 ? -21.115 11.319 54.001 1.00 49.03 206 HIS A C 1
ATOM 1574 O O . HIS A 1 206 ? -20.908 12.519 53.839 1.00 49.03 206 HIS A O 1
ATOM 1580 N N . LEU A 1 207 ? -22.278 10.810 54.400 1.00 49.62 207 LEU A N 1
ATOM 1581 C CA . LEU A 1 207 ? -23.307 11.530 55.125 1.00 49.62 207 LEU A CA 1
ATOM 1582 C C . LEU A 1 207 ? -22.643 12.204 56.331 1.00 49.62 207 LEU A C 1
ATOM 1584 O O . LEU A 1 207 ? -22.306 11.538 57.305 1.00 49.62 207 LEU A O 1
ATOM 1588 N N . ILE A 1 208 ? -22.432 13.514 56.240 1.00 53.00 208 ILE A N 1
ATOM 1589 C CA . ILE A 1 208 ? -22.425 14.365 57.424 1.00 53.00 208 ILE A CA 1
ATOM 1590 C C . ILE A 1 208 ? -23.871 14.833 57.545 1.00 53.00 208 ILE A C 1
ATOM 1592 O O . ILE A 1 208 ? -24.302 15.764 56.865 1.00 53.00 208 ILE A O 1
ATOM 1596 N N . GLU A 1 209 ? -24.635 14.059 58.308 1.00 55.25 209 GLU A N 1
ATOM 1597 C CA . GLU A 1 209 ? -25.880 14.513 58.910 1.00 55.25 209 GLU A CA 1
ATOM 1598 C C . GLU A 1 209 ? -25.563 15.543 60.003 1.00 55.25 209 GLU A C 1
ATOM 1600 O O . GLU A 1 209 ? -24.590 15.394 60.740 1.00 55.25 209 GLU A O 1
ATOM 1605 N N . GLU A 1 210 ? -26.460 16.526 60.075 1.00 55.19 210 GLU A N 1
ATOM 1606 C CA . GLU A 1 210 ? -26.750 17.424 61.198 1.00 55.19 210 GLU A CA 1
ATOM 1607 C C . GLU A 1 210 ? -25.762 18.577 61.439 1.00 55.19 210 GLU A C 1
ATOM 1609 O O . GLU A 1 210 ? -24.666 18.416 61.961 1.00 55.19 210 GLU A O 1
ATOM 1614 N N . ASP A 1 211 ? -26.197 19.786 61.074 1.00 46.25 211 ASP A N 1
ATOM 1615 C CA . ASP A 1 211 ? -26.516 20.769 62.111 1.00 46.25 211 ASP A CA 1
ATOM 1616 C C . ASP A 1 211 ? -27.439 21.863 61.553 1.00 46.25 211 ASP A C 1
ATOM 1618 O O . ASP A 1 211 ? -27.120 22.606 60.619 1.00 46.25 211 ASP A O 1
ATOM 1622 N N . ASP A 1 212 ? -28.617 21.926 62.166 1.00 54.00 212 ASP A N 1
ATOM 1623 C CA . ASP A 1 212 ? -29.619 22.970 62.044 1.00 54.00 212 ASP A CA 1
ATOM 1624 C C . ASP A 1 212 ? -29.023 24.361 62.312 1.00 54.00 212 ASP A C 1
ATOM 1626 O O . ASP A 1 212 ? -28.650 24.690 63.436 1.00 54.00 212 ASP A O 1
ATOM 1630 N N . TYR A 1 213 ? -29.053 25.244 61.312 1.00 52.69 213 TYR A N 1
ATOM 1631 C CA . TYR A 1 213 ? -29.067 26.688 61.556 1.00 52.69 213 TYR A CA 1
ATOM 1632 C C . TYR A 1 213 ? -30.179 27.355 60.751 1.00 52.69 213 TYR A C 1
ATOM 1634 O O . TYR A 1 213 ? -29.997 27.900 59.663 1.00 52.69 213 TYR A O 1
ATOM 1642 N N . ALA A 1 214 ? -31.367 27.334 61.350 1.00 53.84 214 ALA A N 1
ATOM 1643 C CA . ALA A 1 214 ? -32.462 28.221 61.013 1.00 53.84 214 ALA A CA 1
ATOM 1644 C C . ALA A 1 214 ? -32.211 29.613 61.619 1.00 53.84 214 ALA A C 1
ATOM 1646 O O . ALA A 1 214 ? -32.496 29.838 62.792 1.00 53.84 214 ALA A O 1
ATOM 1647 N N . PHE A 1 215 ? -31.738 30.576 60.824 1.00 49.00 215 PHE A N 1
ATOM 1648 C CA . PHE A 1 215 ? -32.055 31.990 61.059 1.00 49.00 215 PHE A CA 1
ATOM 1649 C C . PHE A 1 215 ? -31.802 32.831 59.806 1.00 49.00 215 PHE A C 1
ATOM 1651 O O . PHE A 1 215 ? -30.684 32.886 59.306 1.00 49.00 215 PHE A O 1
ATOM 1658 N N . GLY A 1 216 ? -32.828 33.542 59.333 1.00 51.69 216 GLY A N 1
ATOM 1659 C CA . GLY A 1 216 ? -32.632 34.631 58.373 1.00 51.69 216 GLY A CA 1
ATOM 1660 C C . GLY A 1 216 ? -33.656 34.700 57.253 1.00 51.69 216 GLY A C 1
ATOM 1661 O O . GLY A 1 216 ? -33.317 34.554 56.085 1.00 51.69 216 GLY A O 1
ATOM 1662 N N . SER A 1 217 ? -34.907 34.976 57.617 1.00 54.09 217 SER A N 1
ATOM 1663 C CA . SER A 1 217 ? -35.909 35.523 56.703 1.00 54.09 217 SER A CA 1
ATOM 1664 C C . SER A 1 217 ? -35.364 36.800 56.042 1.00 54.09 217 SER A C 1
ATOM 1666 O O . SER A 1 217 ? -35.044 37.767 56.734 1.00 54.09 217 SER A O 1
ATOM 1668 N N . GLY A 1 218 ? -35.236 36.795 54.714 1.00 57.09 218 GLY A N 1
ATOM 1669 C CA . GLY A 1 218 ? -34.747 37.919 53.918 1.00 57.09 218 GLY A CA 1
ATOM 1670 C C . GLY A 1 218 ? -35.455 37.960 52.569 1.00 57.09 218 GLY A C 1
ATOM 1671 O O . GLY A 1 218 ? -35.260 37.100 51.719 1.00 57.09 218 GLY A O 1
ATOM 1672 N N . ALA A 1 219 ? -36.339 38.938 52.428 1.00 54.25 219 ALA A N 1
ATOM 1673 C CA . ALA A 1 219 ? -37.329 39.084 51.377 1.00 54.25 219 ALA A CA 1
ATOM 1674 C C . ALA A 1 219 ? -36.787 39.542 50.004 1.00 54.25 219 ALA A C 1
ATOM 1676 O O . ALA A 1 219 ? -35.747 40.185 49.920 1.00 54.25 219 ALA A O 1
ATOM 1677 N N . ALA A 1 220 ? -37.649 39.342 48.992 1.00 54.50 220 ALA A N 1
ATOM 1678 C CA . ALA A 1 220 ? -37.776 40.075 47.720 1.00 54.50 220 ALA A CA 1
ATOM 1679 C C . ALA A 1 220 ? -36.645 39.867 46.681 1.00 54.50 220 ALA A C 1
ATOM 1681 O O . ALA A 1 220 ? -35.468 39.965 46.975 1.00 54.50 220 ALA A O 1
ATOM 1682 N N . THR A 1 221 ? -36.890 39.650 45.383 1.00 65.12 221 THR A N 1
ATOM 1683 C CA . THR A 1 221 ? -37.873 40.294 44.491 1.00 65.12 221 THR A CA 1
ATOM 1684 C C . THR A 1 221 ? -37.894 39.541 43.142 1.00 65.12 221 THR A C 1
ATOM 1686 O O . THR A 1 221 ? -36.834 39.085 42.711 1.00 65.12 221 THR A O 1
ATOM 1689 N N . PRO A 1 222 ? -39.022 39.451 42.411 1.00 65.06 222 PRO A N 1
ATOM 1690 C CA . PRO A 1 222 ? -39.038 38.914 41.050 1.00 65.06 222 PRO A CA 1
ATOM 1691 C C . PRO A 1 222 ? -38.679 40.003 40.028 1.00 65.06 222 PRO A C 1
ATOM 1693 O O . PRO A 1 222 ? -39.252 41.094 40.053 1.00 65.06 222 PRO A O 1
ATOM 1696 N N . ARG A 1 223 ? -37.780 39.708 39.078 1.00 60.97 223 ARG A N 1
ATOM 1697 C CA . ARG A 1 223 ? -37.588 40.550 37.887 1.00 60.97 223 ARG A CA 1
ATOM 1698 C C . ARG A 1 223 ? -37.745 39.736 36.606 1.00 60.97 223 ARG A C 1
ATOM 1700 O O . ARG A 1 223 ? -36.927 38.903 36.243 1.00 60.97 223 ARG A O 1
ATOM 1707 N N . GLN A 1 224 ? -38.881 40.010 35.988 1.00 66.56 224 GLN A N 1
ATOM 1708 C CA . GLN A 1 224 ? -39.338 39.652 34.655 1.00 66.56 224 GLN A CA 1
ATOM 1709 C C . GLN A 1 224 ? -38.511 40.322 33.530 1.00 66.56 224 GLN A C 1
ATOM 1711 O O . GLN A 1 224 ? -37.869 41.341 33.783 1.00 66.56 224 GLN A O 1
ATOM 1716 N N . ILE A 1 225 ? -38.715 39.820 32.291 1.00 56.78 225 ILE A N 1
ATOM 1717 C CA . ILE A 1 225 ? -38.535 40.481 30.967 1.00 56.78 225 ILE A CA 1
ATOM 1718 C C . ILE A 1 225 ? -37.089 40.403 30.400 1.00 56.78 225 ILE A C 1
ATOM 1720 O O . ILE A 1 225 ? -36.144 40.708 31.110 1.00 56.78 225 ILE A O 1
ATOM 1724 N N . ARG A 1 226 ? -36.797 40.021 29.140 1.00 53.56 226 ARG A N 1
ATOM 1725 C CA . ARG A 1 226 ? -37.555 40.042 27.869 1.00 53.56 226 ARG A CA 1
ATOM 1726 C C . ARG A 1 226 ? -36.936 39.083 26.840 1.00 53.56 226 ARG A C 1
ATOM 1728 O O . ARG A 1 226 ? -35.716 38.975 26.764 1.00 53.56 226 ARG A O 1
ATOM 1735 N N . SER A 1 227 ? -37.788 38.512 25.998 1.00 64.38 227 SER A N 1
ATOM 1736 C CA . SER A 1 227 ? -37.458 37.938 24.692 1.00 64.38 227 SER A CA 1
ATOM 1737 C C . SER A 1 227 ? -37.097 39.027 23.676 1.00 64.38 227 SER A C 1
ATOM 1739 O O . SER A 1 227 ? -37.669 40.119 23.730 1.00 64.38 227 SER A O 1
ATOM 1741 N N . ASN A 1 228 ? -36.226 38.692 22.727 1.00 65.44 228 ASN A N 1
ATOM 1742 C CA . ASN A 1 228 ? -36.261 39.189 21.352 1.00 65.44 228 ASN A CA 1
ATOM 1743 C C . ASN A 1 228 ? -35.725 38.098 20.428 1.00 65.44 228 ASN A C 1
ATOM 1745 O O . ASN A 1 228 ? -34.718 37.469 20.824 1.00 65.44 228 ASN A O 1
#

Solvent-accessible surface area (backbone atoms only — not comparable to full-atom values): 14933 Å² total; per-residue (Å²): 142,82,88,82,83,88,80,82,92,85,82,87,81,80,81,81,80,85,74,86,77,81,79,80,83,80,80,84,88,76,88,80,88,76,90,79,83,78,82,76,84,77,91,75,82,88,82,92,77,90,80,92,75,92,76,92,72,76,82,77,78,75,78,77,55,68,69,56,57,60,58,48,46,76,72,48,38,82,85,34,69,29,43,47,23,33,53,48,44,74,78,30,38,80,76,42,66,79,73,44,39,60,39,47,5,27,20,14,29,44,52,20,51,49,36,54,76,74,51,56,92,58,88,69,63,44,89,47,71,68,49,43,53,52,52,44,48,51,43,22,51,53,42,40,55,52,48,58,72,54,33,65,43,37,68,60,34,64,75,64,53,20,64,61,48,14,53,52,42,16,53,50,52,45,49,54,46,48,70,40,83,66,46,46,61,51,60,41,53,69,60,48,72,77,76,68,72,73,80,75,66,75,75,75,79,74,79,80,77,85,81,93,79,92,79,78,94,78,83,88,82,92,82,82,89,82,90,131

Foldseek 3Di:
DDDDDDDDDDDDDPPPPPDPDDDDDDDDDDDDDDDDDDPDDDDDDDDDDDDDDDDDDDDDPDPPVVVLVVVLCLQANCPHLLVVLLVCCVVDLQPDLPNALLSQLSPLLSVLVSCLLVCNPPPDQDPDLVSVLVSSLVSSLVSLVVSCVRHPNVVVCVVPVSSVSSSVNNSVSNVVSCPPDCSSVVSSVSPPDPPPPPPCPVPPPPDPDDDDDDDDDDDDDDDDDDDD

Organism: NCBI:txid1051891

Secondary structure (DSSP, 8-state):
--PPPP----------------PPPPPPP-----------------------------PPPPPTHHHHHHHHTTTS-TTSHHHHHHHHHHHHTTT-TT--HHHHHHHHHHHHHHHHHHTTT-SS--SSHHHHHHHHHHHHHHHHHHHHTTSTTHHHHHHTTHHHHHHHHHHHHHHHHHTSTTHHHHHHHHTSPP----------------------------------